Protein AF-A0AAE1T6E6-F1 (afdb_monomer)

Solvent-accessible surface area (backbone atoms only — not comparable to full-atom values): 12546 Å² total; per-residue (Å²): 132,87,84,81,77,88,88,79,87,82,87,80,87,74,58,80,72,54,66,73,45,53,74,68,53,46,51,50,49,49,51,53,53,43,48,66,74,40,35,94,75,42,80,88,42,78,39,77,47,71,40,86,65,68,57,74,61,54,45,66,52,61,86,80,42,77,64,49,39,54,49,38,58,62,54,63,79,47,60,69,44,83,37,71,61,70,77,68,54,64,64,63,56,45,48,52,45,50,75,68,44,88,65,88,82,80,89,61,51,86,84,43,56,26,37,36,41,45,46,76,41,77,56,99,88,46,33,28,21,40,31,36,44,27,42,29,82,69,56,70,48,80,46,81,47,77,45,98,52,96,64,54,80,63,55,43,46,52,52,36,45,54,50,47,52,50,54,39,50,76,72,67,58,88,48,78,45,78,46,64,90,45,66,68,58,56,33,35,78,68,70,75,41,84,64,90,45,80,80,54,46,76,80,112

Structure (mmCIF, N/CA/C/O backbone):
data_AF-A0AAE1T6E6-F1
#
_entry.id   AF-A0AAE1T6E6-F1
#
loop_
_atom_site.group_PDB
_atom_site.id
_atom_site.type_symbol
_atom_site.label_atom_id
_atom_site.label_alt_id
_atom_site.label_comp_id
_atom_site.label_asym_id
_atom_site.label_entity_id
_atom_site.label_seq_id
_atom_site.pdbx_PDB_ins_code
_atom_site.Cartn_x
_atom_site.Cartn_y
_atom_site.Cartn_z
_atom_site.occupancy
_atom_site.B_iso_or_equiv
_atom_site.auth_seq_id
_atom_site.auth_comp_id
_atom_site.auth_asym_id
_atom_site.auth_atom_id
_atom_site.pdbx_PDB_model_num
ATOM 1 N N . MET A 1 1 ? 33.124 10.431 0.016 1.00 43.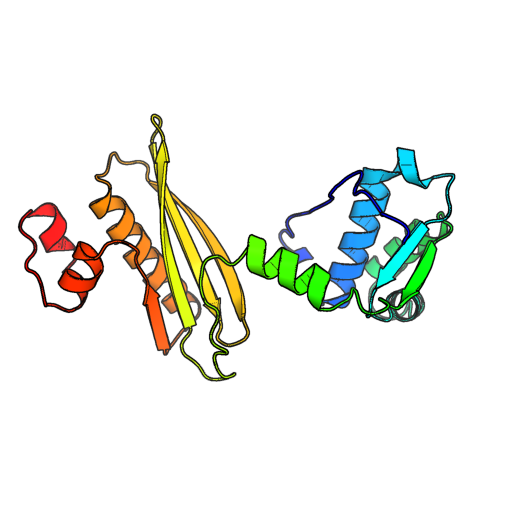09 1 MET A N 1
ATOM 2 C CA . MET A 1 1 ? 31.734 9.921 0.064 1.00 43.09 1 MET A CA 1
ATOM 3 C C . MET A 1 1 ? 30.866 10.933 -0.667 1.00 43.09 1 MET A C 1
ATOM 5 O O . MET A 1 1 ? 30.805 12.065 -0.217 1.00 43.09 1 MET A O 1
ATOM 9 N N . VAL A 1 2 ? 30.306 10.597 -1.833 1.00 47.88 2 VAL A N 1
ATOM 10 C CA . VAL A 1 2 ? 29.467 11.548 -2.584 1.00 47.88 2 VAL A CA 1
ATOM 11 C C . VAL A 1 2 ? 28.088 11.562 -1.932 1.00 47.88 2 VAL A C 1
ATOM 13 O O . VAL A 1 2 ? 27.328 10.605 -2.080 1.00 47.88 2 VAL A O 1
ATOM 16 N N . LEU A 1 3 ? 27.792 12.612 -1.168 1.00 51.16 3 LEU A N 1
ATOM 17 C CA . LEU A 1 3 ? 26.454 12.862 -0.640 1.00 51.16 3 LEU A CA 1
ATOM 18 C C . LEU A 1 3 ? 25.535 13.163 -1.828 1.00 51.16 3 LEU A C 1
ATOM 20 O O . LEU A 1 3 ? 25.712 14.157 -2.524 1.00 51.16 3 LEU A O 1
ATOM 24 N N . ARG A 1 4 ? 24.585 12.266 -2.099 1.00 62.38 4 ARG A N 1
ATOM 25 C CA . ARG A 1 4 ? 23.518 12.505 -3.074 1.00 62.38 4 ARG A CA 1
ATOM 26 C C . ARG A 1 4 ? 22.323 13.053 -2.310 1.00 62.38 4 ARG A C 1
ATOM 28 O O . ARG A 1 4 ? 21.741 12.324 -1.513 1.00 62.38 4 ARG A O 1
ATOM 35 N N . GLN A 1 5 ? 21.990 14.317 -2.536 1.00 72.69 5 GLN A N 1
ATOM 36 C CA . GLN A 1 5 ? 20.809 14.935 -1.945 1.00 72.69 5 GLN A CA 1
ATOM 37 C C . GLN A 1 5 ? 19.604 14.741 -2.876 1.00 72.69 5 GLN A C 1
ATOM 39 O O . GLN A 1 5 ? 19.735 14.950 -4.086 1.00 72.69 5 GLN A O 1
ATOM 44 N N . PRO A 1 6 ? 18.452 14.295 -2.354 1.00 76.38 6 PRO A N 1
ATOM 45 C CA . PRO A 1 6 ? 17.239 14.169 -3.146 1.00 76.38 6 PRO A CA 1
ATOM 46 C C . PRO A 1 6 ? 16.716 15.559 -3.518 1.00 76.38 6 PRO A C 1
ATOM 48 O O . PRO A 1 6 ? 16.599 16.430 -2.663 1.00 76.38 6 PRO A O 1
ATOM 51 N N . ILE A 1 7 ? 16.403 15.754 -4.800 1.00 79.06 7 ILE A N 1
ATOM 52 C CA . ILE A 1 7 ? 15.869 17.023 -5.321 1.00 79.06 7 ILE A CA 1
ATOM 53 C C . ILE A 1 7 ? 14.340 16.962 -5.426 1.00 79.06 7 ILE A C 1
ATOM 55 O O . ILE A 1 7 ? 13.661 17.952 -5.175 1.00 79.06 7 ILE A O 1
ATOM 59 N N . TYR A 1 8 ? 13.784 15.801 -5.788 1.00 81.31 8 TYR A N 1
ATOM 60 C CA . TYR A 1 8 ? 12.348 15.637 -5.995 1.00 81.31 8 TYR A CA 1
ATOM 61 C C . TYR A 1 8 ? 11.906 14.188 -5.769 1.00 81.31 8 TYR A C 1
ATOM 63 O O . TYR A 1 8 ? 12.655 13.255 -6.066 1.00 81.31 8 TYR A O 1
ATOM 71 N N . TYR A 1 9 ? 10.670 14.006 -5.298 1.00 82.50 9 TYR A N 1
ATOM 72 C CA . TYR A 1 9 ? 10.027 12.701 -5.142 1.00 82.50 9 TYR A CA 1
ATOM 73 C C . TYR A 1 9 ? 8.805 12.606 -6.053 1.00 82.50 9 TYR A C 1
ATOM 75 O O . TYR A 1 9 ? 7.921 13.459 -6.013 1.00 82.50 9 TYR A O 1
ATOM 83 N N . VAL A 1 10 ? 8.744 11.555 -6.872 1.00 80.25 10 VAL A N 1
ATOM 84 C CA . VAL A 1 10 ? 7.605 11.291 -7.756 1.00 80.25 10 VAL A CA 1
ATOM 85 C C . VAL A 1 10 ? 6.898 10.017 -7.317 1.00 80.25 10 VAL A C 1
ATOM 87 O O . VAL A 1 10 ? 7.492 8.944 -7.309 1.00 80.25 10 VAL A O 1
ATOM 90 N N . SER A 1 11 ? 5.605 10.133 -7.027 1.00 83.69 11 SER A N 1
ATOM 91 C CA . SER A 1 11 ? 4.694 9.004 -6.848 1.00 83.69 11 SER A CA 1
ATOM 92 C C . SER A 1 11 ? 3.471 9.143 -7.764 1.00 83.69 11 SER A C 1
ATOM 94 O O . SER A 1 11 ? 3.164 10.225 -8.295 1.00 83.69 11 SER A O 1
ATOM 96 N N . LYS A 1 12 ? 2.799 8.014 -8.002 1.00 83.75 12 LYS A N 1
ATOM 97 C CA . LYS A 1 12 ? 1.543 7.922 -8.748 1.00 83.75 12 LYS A CA 1
ATOM 98 C C . LYS A 1 12 ? 0.699 6.790 -8.167 1.00 83.75 12 LYS A C 1
ATOM 100 O O . LYS A 1 12 ? 1.204 5.684 -8.003 1.00 83.75 12 LYS A O 1
ATOM 105 N N . VAL A 1 13 ? -0.574 7.078 -7.909 1.00 87.56 13 VAL A N 1
ATOM 106 C CA . VAL A 1 13 ? -1.582 6.073 -7.550 1.00 87.56 13 VAL A CA 1
ATOM 107 C C . VAL A 1 13 ? -2.014 5.339 -8.822 1.00 87.56 13 VAL A C 1
ATOM 109 O O . VAL A 1 13 ? -2.277 5.981 -9.843 1.00 87.56 13 VAL A O 1
ATOM 112 N N . LEU A 1 14 ? -2.024 4.006 -8.780 1.00 85.69 14 LEU A N 1
ATOM 113 C CA . LEU A 1 14 ? -2.468 3.166 -9.895 1.00 85.69 14 LEU A CA 1
ATOM 114 C C . LEU A 1 14 ? -3.993 3.072 -9.879 1.00 85.69 14 LEU A C 1
ATOM 116 O O . LEU A 1 14 ? -4.563 2.724 -8.850 1.00 85.69 14 LEU A O 1
ATOM 120 N N . ASN A 1 15 ? -4.638 3.334 -11.019 1.00 88.06 15 ASN A N 1
ATOM 121 C CA . ASN A 1 15 ? -6.099 3.342 -11.113 1.00 88.06 15 ASN A CA 1
ATOM 122 C C . ASN A 1 15 ? -6.622 2.406 -12.217 1.00 88.06 15 ASN A C 1
ATOM 124 O O . ASN A 1 15 ? -6.048 2.300 -13.305 1.00 88.06 15 ASN A O 1
ATOM 128 N N . GLY A 1 16 ? -7.768 1.765 -11.961 1.00 89.44 16 GLY A N 1
ATOM 129 C CA . GLY A 1 16 ? -8.527 0.999 -12.954 1.00 89.44 16 GLY A CA 1
ATOM 130 C C . GLY A 1 16 ? -7.728 -0.143 -13.588 1.00 89.44 16 GLY A C 1
ATOM 131 O O . GLY A 1 16 ? -7.414 -1.139 -12.936 1.00 89.44 16 GLY A O 1
ATOM 132 N N . ALA A 1 17 ? -7.411 -0.014 -14.879 1.00 82.69 17 ALA A N 1
ATOM 133 C CA . ALA A 1 17 ? -6.633 -1.016 -15.606 1.00 82.69 17 ALA A CA 1
ATOM 134 C C . ALA A 1 17 ? -5.179 -1.118 -15.109 1.00 82.69 17 ALA A C 1
ATOM 136 O O . ALA A 1 17 ? -4.602 -2.201 -15.177 1.00 82.69 17 ALA A O 1
ATOM 137 N N . GLU A 1 18 ? -4.603 -0.032 -14.574 1.00 83.44 18 GLU A N 1
ATOM 138 C CA . GLU A 1 18 ? -3.212 0.012 -14.097 1.00 83.44 18 GLU A CA 1
ATOM 139 C C . GLU A 1 18 ? -2.982 -0.895 -12.879 1.00 83.44 18 GLU A C 1
ATOM 141 O O . GLU A 1 18 ? -1.894 -1.443 -12.708 1.00 83.44 18 GLU A O 1
ATOM 146 N N . CYS A 1 19 ? -4.023 -1.142 -12.077 1.00 80.75 19 CYS A N 1
ATOM 147 C CA . CYS A 1 19 ? -3.964 -2.087 -10.961 1.00 80.75 19 CYS A CA 1
ATOM 148 C C . CYS A 1 19 ? -3.758 -3.532 -11.433 1.00 80.75 19 CYS A C 1
ATOM 150 O O . CYS A 1 19 ? -3.233 -4.352 -10.690 1.00 80.75 19 CYS A O 1
ATOM 152 N N . ARG A 1 20 ? -4.122 -3.858 -12.677 1.00 81.19 20 ARG A N 1
ATOM 153 C CA . ARG A 1 20 ? -3.975 -5.211 -13.241 1.00 81.19 20 ARG A CA 1
ATOM 154 C C . ARG A 1 20 ? -2.640 -5.410 -13.957 1.00 81.19 20 ARG A C 1
ATOM 156 O O . ARG A 1 20 ? -2.413 -6.466 -14.536 1.00 81.19 20 ARG A O 1
ATOM 163 N N . TYR A 1 21 ? -1.783 -4.390 -13.970 1.00 79.06 21 TYR A N 1
ATOM 164 C CA . TYR A 1 21 ? -0.499 -4.455 -14.658 1.00 79.06 21 TYR A CA 1
ATOM 165 C C . TYR A 1 21 ? 0.445 -5.384 -13.916 1.00 79.06 21 TYR A C 1
ATOM 167 O O . TYR A 1 21 ? 0.510 -5.356 -12.683 1.00 79.06 21 TYR A O 1
ATOM 175 N N . LEU A 1 22 ? 1.215 -6.154 -14.681 1.00 78.50 22 LEU A N 1
ATOM 176 C CA . LEU A 1 22 ? 2.275 -6.985 -14.125 1.00 78.50 22 LEU A CA 1
ATOM 177 C C . LEU A 1 22 ? 3.321 -6.100 -13.421 1.00 78.50 22 LEU A C 1
ATOM 179 O O . LEU A 1 22 ? 3.500 -4.939 -13.806 1.00 78.50 22 LEU A O 1
ATOM 183 N N . PRO A 1 23 ? 4.074 -6.619 -12.435 1.00 75.94 23 PRO A N 1
ATOM 184 C CA . PRO A 1 23 ? 5.072 -5.835 -11.702 1.00 75.94 23 PRO A CA 1
ATOM 185 C C . PRO A 1 23 ? 6.051 -5.072 -12.609 1.00 75.94 23 PRO A C 1
ATOM 187 O O . PRO A 1 23 ? 6.389 -3.918 -12.346 1.00 75.94 23 PRO A O 1
ATOM 190 N N . ILE A 1 24 ? 6.443 -5.676 -13.733 1.00 75.19 24 ILE A N 1
ATOM 191 C CA . ILE A 1 24 ? 7.335 -5.052 -14.714 1.00 75.19 24 ILE A CA 1
ATOM 192 C C . ILE A 1 24 ? 6.667 -3.922 -15.513 1.00 75.19 24 ILE A C 1
ATOM 194 O O . ILE A 1 24 ? 7.300 -2.904 -15.786 1.00 75.19 24 ILE A O 1
ATOM 198 N N . GLU A 1 25 ? 5.376 -4.054 -15.831 1.00 78.62 25 GLU A N 1
ATOM 199 C CA . GLU A 1 25 ? 4.586 -2.996 -16.470 1.00 78.62 25 GLU A CA 1
ATOM 200 C C . GLU A 1 25 ? 4.377 -1.821 -15.506 1.00 78.62 25 GLU A C 1
ATOM 202 O O . GLU A 1 25 ? 4.471 -0.667 -15.920 1.00 78.62 25 GLU A O 1
ATOM 207 N N . ARG A 1 26 ? 4.164 -2.090 -14.209 1.00 85.00 26 ARG A N 1
ATOM 208 C CA . ARG A 1 26 ? 4.075 -1.046 -13.173 1.00 85.00 26 ARG A CA 1
ATOM 209 C C . ARG A 1 26 ? 5.394 -0.285 -13.025 1.00 85.00 26 ARG A C 1
ATOM 211 O O . ARG A 1 26 ? 5.378 0.939 -12.928 1.00 85.00 26 ARG A O 1
ATOM 218 N N . MET A 1 27 ? 6.535 -0.978 -13.067 1.00 80.69 27 MET A N 1
ATOM 219 C CA . MET A 1 27 ? 7.855 -0.332 -13.049 1.00 80.69 27 MET A CA 1
ATOM 220 C C . MET A 1 27 ? 8.102 0.527 -14.293 1.00 80.69 27 MET A C 1
ATOM 222 O O . MET A 1 27 ? 8.580 1.655 -14.171 1.00 80.69 27 MET A O 1
ATOM 226 N N . ALA A 1 28 ? 7.747 0.027 -15.480 1.00 83.12 28 ALA A N 1
ATOM 227 C CA . ALA A 1 28 ? 7.839 0.803 -16.715 1.00 83.12 28 ALA A CA 1
ATOM 228 C C . ALA A 1 28 ? 6.936 2.047 -16.656 1.00 83.12 28 ALA A C 1
ATOM 230 O O . ALA A 1 28 ? 7.380 3.151 -16.968 1.00 83.12 28 ALA A O 1
ATOM 231 N N . LEU A 1 29 ? 5.702 1.898 -16.165 1.00 87.44 29 LEU A N 1
ATOM 232 C CA . LEU A 1 29 ? 4.771 3.006 -15.965 1.00 87.44 29 LEU A CA 1
ATOM 233 C C . LEU A 1 29 ? 5.305 4.038 -14.964 1.00 87.44 29 LEU A C 1
ATOM 235 O O . LEU A 1 29 ? 5.152 5.240 -15.190 1.00 87.44 29 LEU A O 1
ATOM 239 N N . ALA A 1 30 ? 5.932 3.595 -13.872 1.00 88.44 30 ALA A N 1
ATOM 240 C CA . ALA A 1 30 ? 6.557 4.482 -12.897 1.00 88.44 30 ALA A CA 1
ATOM 241 C C . ALA A 1 30 ? 7.689 5.297 -13.534 1.00 88.44 30 ALA A C 1
ATOM 243 O O . ALA A 1 30 ? 7.735 6.515 -13.357 1.00 88.44 30 ALA A O 1
ATOM 244 N N . LEU A 1 31 ? 8.550 4.659 -14.333 1.00 88.12 31 LEU A N 1
ATOM 245 C CA . LEU A 1 31 ? 9.624 5.340 -15.057 1.00 88.12 31 LEU A CA 1
ATOM 246 C C . LEU A 1 31 ? 9.073 6.379 -16.045 1.00 88.12 31 LEU A C 1
ATOM 248 O O . LEU A 1 31 ? 9.467 7.541 -15.985 1.00 88.12 31 LEU A O 1
ATOM 252 N N . VAL A 1 32 ? 8.105 5.992 -16.880 1.00 90.19 32 VAL A N 1
ATOM 253 C CA . VAL A 1 32 ? 7.445 6.896 -17.840 1.00 90.19 32 VAL A CA 1
ATOM 254 C C . VAL A 1 32 ? 6.790 8.074 -17.123 1.00 90.19 32 VAL A C 1
ATOM 256 O O . VAL A 1 32 ? 6.974 9.225 -17.502 1.00 90.19 32 VAL A O 1
ATOM 259 N N . THR A 1 33 ? 6.057 7.811 -16.041 1.00 91.31 33 THR A N 1
ATOM 260 C CA . THR A 1 33 ? 5.408 8.868 -15.252 1.00 91.31 33 THR A CA 1
ATOM 261 C C . THR A 1 33 ? 6.432 9.832 -14.658 1.00 91.31 33 THR A C 1
ATOM 263 O O . THR A 1 33 ? 6.201 11.041 -14.631 1.00 91.31 33 THR A O 1
ATOM 266 N N . THR A 1 34 ? 7.563 9.305 -14.189 1.00 90.25 34 THR A N 1
ATOM 267 C CA . THR A 1 34 ? 8.649 10.101 -13.609 1.00 90.25 34 THR A CA 1
ATOM 268 C C . THR A 1 34 ? 9.276 11.002 -14.660 1.00 90.25 34 THR A C 1
ATOM 270 O O . THR A 1 34 ? 9.425 12.195 -14.419 1.00 90.25 34 THR A O 1
ATOM 273 N N . ILE A 1 35 ? 9.567 10.459 -15.840 1.00 89.50 35 ILE A N 1
ATOM 274 C CA . ILE A 1 35 ? 10.140 11.212 -16.955 1.00 89.50 35 ILE A CA 1
ATOM 275 C C . ILE A 1 35 ? 9.179 12.285 -17.461 1.00 89.50 35 ILE A C 1
ATOM 277 O O . ILE A 1 35 ? 9.598 13.422 -17.630 1.00 89.50 35 ILE A O 1
ATOM 281 N N . ARG A 1 36 ? 7.881 11.990 -17.588 1.00 91.06 36 ARG A N 1
ATOM 282 C CA . ARG A 1 36 ? 6.876 13.003 -17.953 1.00 91.06 36 ARG A CA 1
ATOM 283 C C . ARG A 1 36 ? 6.808 14.147 -16.946 1.00 91.06 36 ARG A C 1
ATOM 285 O O . ARG A 1 36 ? 6.787 15.309 -17.336 1.00 91.06 36 ARG A O 1
ATOM 292 N N . LYS A 1 37 ? 6.773 13.833 -15.646 1.00 90.06 37 LYS A N 1
ATOM 293 C CA . LYS A 1 37 ? 6.697 14.850 -14.582 1.00 90.06 37 LYS A CA 1
ATOM 294 C C . LYS A 1 37 ? 7.977 15.675 -14.472 1.00 90.06 37 LYS A C 1
ATOM 296 O O . LYS A 1 37 ? 7.911 16.867 -14.200 1.00 90.06 37 LYS A O 1
ATOM 301 N N . LEU A 1 38 ? 9.129 15.042 -14.673 1.00 88.88 38 LEU A N 1
ATOM 302 C CA . LEU A 1 38 ? 10.443 15.669 -14.552 1.00 88.88 38 LEU A CA 1
ATOM 303 C C . LEU A 1 38 ? 11.053 16.025 -15.907 1.00 88.88 38 LEU A C 1
ATOM 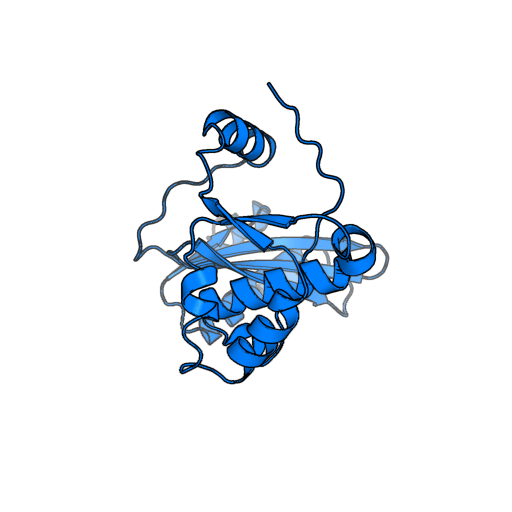305 O O . LEU A 1 38 ? 12.244 16.319 -15.977 1.00 88.88 38 LEU A O 1
ATOM 309 N N . HIS A 1 39 ? 10.242 16.069 -16.964 1.00 87.69 39 HIS A N 1
ATOM 310 C CA . HIS A 1 39 ? 10.678 16.420 -18.311 1.00 87.69 39 HIS A CA 1
ATOM 311 C C . HIS A 1 39 ? 11.532 17.699 -18.333 1.00 87.69 39 HIS A C 1
ATOM 313 O O . HIS A 1 39 ? 12.612 17.658 -18.926 1.00 87.69 39 HIS A O 1
ATOM 319 N N . PRO A 1 40 ? 11.154 18.808 -17.653 1.00 86.00 40 PRO A N 1
ATOM 320 C CA . PRO A 1 40 ? 11.965 20.030 -17.648 1.00 86.00 40 PRO A CA 1
ATOM 321 C C . PRO A 1 40 ? 13.385 19.836 -17.099 1.00 86.00 40 PRO A C 1
ATOM 323 O O . PRO A 1 40 ? 14.290 20.575 -17.469 1.00 86.00 40 PRO A O 1
ATOM 326 N N . TYR A 1 41 ? 13.585 18.842 -16.231 1.00 83.25 41 TYR A N 1
ATOM 327 C CA . TYR A 1 41 ? 14.875 18.534 -15.615 1.00 83.25 41 TYR A CA 1
ATOM 328 C C . TYR A 1 41 ? 15.689 17.501 -16.398 1.00 83.25 41 TYR A C 1
ATOM 330 O O . TYR A 1 41 ? 16.899 17.426 -16.217 1.00 83.25 41 TYR A O 1
ATOM 338 N N . PHE A 1 42 ? 15.045 16.679 -17.227 1.00 83.69 42 PHE A N 1
ATOM 339 C CA . PHE A 1 42 ? 15.656 15.489 -17.827 1.00 83.69 42 PHE A CA 1
ATOM 340 C C . PHE A 1 42 ? 15.916 15.597 -19.331 1.00 83.69 42 PHE A C 1
ATOM 342 O O . PHE A 1 42 ? 16.769 14.879 -19.838 1.00 83.69 42 PHE A O 1
ATOM 349 N N . PHE A 1 43 ? 15.238 16.501 -20.040 1.00 77.75 43 PHE A N 1
ATOM 350 C CA . PHE A 1 43 ? 15.270 16.568 -21.508 1.00 77.75 43 PHE A CA 1
ATOM 351 C C . PHE A 1 43 ? 16.663 16.830 -22.124 1.00 77.75 43 PHE A C 1
ATOM 353 O O . PHE A 1 43 ? 16.886 16.512 -23.284 1.00 77.75 43 PHE A O 1
ATOM 360 N N . PHE A 1 44 ? 17.625 17.353 -21.352 1.00 80.50 44 PHE A N 1
ATOM 361 C CA . PHE A 1 44 ? 18.995 17.630 -21.819 1.00 80.50 44 PHE A CA 1
ATOM 362 C C . PHE A 1 44 ? 20.098 16.959 -20.989 1.00 80.50 44 PHE A C 1
ATOM 364 O O . PHE A 1 44 ? 21.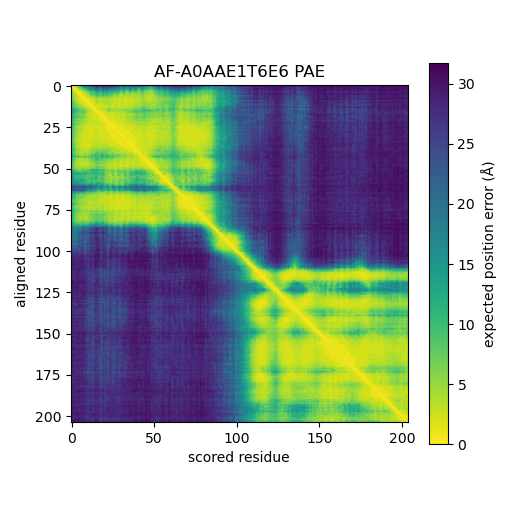274 17.285 -21.156 1.00 80.50 44 PHE A O 1
ATOM 371 N N . TYR A 1 45 ? 19.750 16.042 -20.083 1.00 84.12 45 TYR A N 1
ATOM 372 C CA . TYR A 1 45 ? 20.719 15.438 -19.169 1.00 84.12 45 TYR A CA 1
ATOM 373 C C . TYR A 1 45 ? 20.649 13.911 -19.197 1.00 84.12 45 TYR A C 1
ATOM 375 O O . TYR A 1 45 ? 19.551 13.354 -19.217 1.00 84.12 45 TYR A O 1
ATOM 383 N N . PRO A 1 46 ? 21.800 13.216 -19.130 1.00 84.19 46 PRO A N 1
ATOM 384 C CA . PRO A 1 46 ? 21.817 11.764 -19.057 1.00 84.19 46 PRO A CA 1
ATOM 385 C C . PRO A 1 46 ? 21.165 11.293 -17.753 1.00 84.19 46 PRO A C 1
ATOM 387 O O . PRO A 1 46 ? 21.503 11.748 -16.654 1.00 84.19 46 PRO A O 1
ATOM 390 N N . ILE A 1 47 ? 20.237 10.347 -17.869 1.00 87.44 47 ILE A N 1
ATOM 391 C CA . ILE A 1 47 ? 19.450 9.837 -16.748 1.00 87.44 47 ILE A CA 1
ATOM 392 C C . ILE A 1 47 ? 20.033 8.497 -16.307 1.00 87.44 47 ILE A C 1
ATOM 394 O O . ILE A 1 47 ? 20.072 7.530 -17.063 1.00 87.44 47 ILE A O 1
ATOM 398 N N . GLY A 1 48 ? 20.469 8.415 -15.051 1.00 85.81 48 GLY A N 1
ATOM 399 C CA . GLY A 1 48 ? 20.923 7.165 -14.437 1.00 85.81 48 GLY A CA 1
ATOM 400 C C . GLY A 1 48 ? 19.819 6.500 -13.623 1.00 85.81 48 GLY A C 1
ATOM 401 O O . GLY A 1 48 ? 19.645 6.826 -12.445 1.00 85.81 48 GLY A O 1
ATOM 402 N N . VAL A 1 49 ? 19.104 5.539 -14.209 1.00 83.81 49 VAL A N 1
ATOM 403 C CA . VAL A 1 49 ? 18.065 4.767 -13.514 1.00 83.81 49 VAL A CA 1
ATOM 404 C C . VAL A 1 49 ? 18.715 3.614 -12.761 1.00 83.81 49 VAL A C 1
ATOM 406 O O . VAL A 1 49 ? 19.271 2.694 -13.358 1.00 83.81 49 VAL A O 1
ATOM 409 N N . ARG A 1 50 ? 18.631 3.643 -11.428 1.00 81.25 50 ARG A N 1
ATOM 410 C CA . ARG A 1 50 ? 19.077 2.528 -10.586 1.00 81.25 50 ARG A CA 1
ATOM 411 C C . ARG A 1 50 ? 17.949 1.541 -10.372 1.00 81.25 50 ARG A C 1
ATOM 413 O O . ARG A 1 50 ? 16.993 1.845 -9.666 1.00 81.25 50 ARG A O 1
ATOM 420 N N . THR A 1 51 ? 18.096 0.351 -10.932 1.00 74.62 51 THR A N 1
ATOM 421 C CA . THR A 1 51 ? 17.119 -0.726 -10.790 1.00 74.62 51 THR A CA 1
ATOM 422 C C . THR A 1 51 ? 17.821 -2.077 -10.678 1.00 74.62 51 THR A C 1
ATOM 424 O O . THR A 1 51 ? 18.928 -2.264 -11.179 1.00 74.62 51 THR A O 1
ATOM 427 N N . ASN A 1 52 ? 17.200 -3.011 -9.965 1.00 68.44 52 ASN A N 1
ATOM 428 C CA . ASN A 1 52 ? 17.579 -4.423 -9.922 1.00 68.44 52 ASN A CA 1
ATOM 429 C C . ASN A 1 52 ? 16.779 -5.270 -10.927 1.00 68.44 52 ASN A C 1
ATOM 431 O O . ASN A 1 52 ? 17.075 -6.450 -11.090 1.00 68.44 52 ASN A O 1
ATOM 435 N N . THR A 1 53 ? 15.782 -4.691 -11.601 1.00 65.06 53 THR A N 1
ATOM 436 C CA . THR A 1 53 ? 14.978 -5.384 -12.610 1.00 65.06 53 THR A CA 1
ATOM 437 C C . THR A 1 53 ? 15.493 -5.120 -14.024 1.00 65.06 53 THR A C 1
ATOM 439 O O . THR A 1 53 ? 15.943 -4.009 -14.326 1.00 65.06 53 THR A O 1
ATOM 442 N N . PRO A 1 54 ? 15.412 -6.108 -14.935 1.00 65.62 54 PRO A N 1
ATOM 443 C CA . PRO A 1 54 ? 15.916 -5.988 -16.301 1.00 65.62 54 PRO A CA 1
ATOM 444 C C . PRO A 1 54 ? 14.961 -5.178 -17.203 1.00 65.62 54 PRO A C 1
ATOM 446 O O . PRO A 1 54 ? 14.560 -5.628 -18.275 1.00 65.62 54 PRO A O 1
ATOM 449 N N . LEU A 1 55 ? 14.607 -3.954 -16.790 1.00 68.94 55 LEU A N 1
ATOM 450 C CA . LEU A 1 55 ? 13.705 -3.034 -17.504 1.00 68.94 55 LEU A CA 1
ATOM 451 C C . LEU A 1 55 ? 14.124 -2.815 -18.963 1.00 68.94 55 LEU A C 1
ATOM 453 O O . LEU A 1 55 ? 13.283 -2.869 -19.856 1.00 68.94 55 LEU A O 1
ATOM 457 N N . LYS A 1 56 ? 15.430 -2.662 -19.217 1.00 68.94 56 LYS A N 1
ATOM 458 C CA . LYS A 1 56 ? 15.985 -2.518 -20.572 1.00 68.94 56 LYS A CA 1
ATOM 459 C C . LYS A 1 56 ? 15.673 -3.722 -21.469 1.00 68.94 56 LYS A C 1
ATOM 461 O O . LYS A 1 56 ? 15.374 -3.549 -22.644 1.00 68.94 56 LYS A O 1
ATOM 466 N N . GLN A 1 57 ? 15.733 -4.938 -20.925 1.00 64.62 57 GLN A N 1
ATOM 467 C CA . GLN A 1 57 ? 15.464 -6.158 -21.691 1.00 64.62 57 GLN A CA 1
ATOM 468 C C . GLN A 1 57 ? 13.967 -6.340 -21.953 1.00 64.62 57 GLN A C 1
ATOM 470 O O . GLN A 1 57 ? 13.594 -6.837 -23.010 1.00 64.62 57 GLN A O 1
ATOM 475 N N . VAL A 1 58 ? 13.108 -5.920 -21.019 1.00 63.12 58 VAL A N 1
ATOM 476 C CA . VAL A 1 58 ? 11.650 -6.049 -21.169 1.00 63.12 58 VAL A CA 1
ATOM 477 C C . VAL A 1 58 ? 11.095 -5.016 -22.146 1.00 63.12 58 VAL A C 1
ATOM 479 O O . VAL A 1 58 ? 10.293 -5.374 -22.999 1.00 63.12 58 VAL A O 1
ATOM 482 N N . LEU A 1 59 ? 11.564 -3.766 -22.088 1.00 64.69 59 LEU A N 1
ATOM 483 C CA . LEU A 1 59 ? 11.193 -2.736 -23.067 1.00 64.69 59 LEU A CA 1
ATOM 484 C C . LEU A 1 59 ? 11.690 -3.074 -24.485 1.00 64.69 59 LEU A C 1
ATOM 486 O O . LEU A 1 59 ? 11.073 -2.656 -25.459 1.00 64.69 59 LEU A O 1
ATOM 490 N N . GLY A 1 60 ? 12.771 -3.855 -24.602 1.00 60.56 60 GLY A N 1
ATOM 491 C CA . GLY A 1 60 ? 13.286 -4.351 -25.883 1.00 60.56 60 GLY A CA 1
ATOM 492 C C . GLY A 1 60 ? 12.560 -5.584 -26.436 1.00 60.56 60 GLY A C 1
ATOM 493 O O . GLY A 1 60 ? 12.601 -5.821 -27.640 1.00 60.56 60 GLY A O 1
ATOM 494 N N . LYS A 1 61 ? 11.867 -6.366 -25.596 1.00 60.16 61 LYS A N 1
ATOM 495 C CA . LYS A 1 61 ? 11.015 -7.484 -26.035 1.00 60.16 61 LYS A CA 1
ATOM 496 C C . LYS A 1 61 ? 9.629 -6.946 -26.396 1.00 60.16 61 LYS A C 1
ATOM 498 O O . LYS A 1 61 ? 8.672 -7.064 -25.635 1.00 60.16 61 LYS A O 1
ATOM 503 N N . LEU A 1 62 ? 9.551 -6.338 -27.577 1.00 53.88 62 LEU A N 1
ATOM 504 C CA . LEU A 1 62 ? 8.391 -5.621 -28.127 1.00 53.88 62 LEU A CA 1
ATOM 505 C C . LEU A 1 62 ? 7.140 -6.498 -28.384 1.00 53.88 62 LEU A C 1
ATOM 507 O O . LEU A 1 62 ? 6.129 -5.986 -28.852 1.00 53.88 62 LEU A O 1
ATOM 511 N N . GLU A 1 63 ? 7.169 -7.795 -28.067 1.00 50.91 63 GLU A N 1
ATOM 512 C CA . GLU A 1 63 ? 6.128 -8.759 -28.462 1.00 50.91 63 GLU A CA 1
ATOM 513 C C . GLU A 1 63 ? 5.013 -8.978 -27.421 1.00 50.91 63 GLU A C 1
ATOM 515 O O . GLU A 1 63 ? 4.043 -9.673 -27.706 1.00 50.91 63 GLU A O 1
ATOM 520 N N . VAL A 1 64 ? 5.109 -8.395 -26.217 1.00 55.56 64 VAL A N 1
ATOM 521 C CA . VAL A 1 64 ? 4.247 -8.800 -25.081 1.00 55.56 64 VAL A CA 1
ATOM 522 C C . VAL A 1 64 ? 3.067 -7.848 -24.814 1.00 55.56 64 VAL A C 1
ATOM 524 O O . VAL A 1 64 ? 2.046 -8.268 -24.278 1.00 55.56 64 VAL A O 1
ATOM 527 N N . SER A 1 65 ? 3.162 -6.557 -25.163 1.00 66.69 65 SER A N 1
ATOM 528 C CA . SER A 1 65 ? 2.098 -5.572 -24.884 1.00 66.69 65 SER A CA 1
ATOM 529 C C . SER A 1 65 ? 2.297 -4.293 -25.697 1.00 66.69 65 SER A C 1
ATOM 531 O O . SER A 1 65 ? 3.326 -3.629 -25.571 1.00 66.69 65 SER A O 1
ATOM 533 N N . GLY A 1 66 ? 1.293 -3.878 -26.479 1.00 73.75 66 GLY A N 1
ATOM 534 C CA . GLY A 1 66 ? 1.365 -2.645 -27.282 1.00 73.75 66 GLY A CA 1
ATOM 535 C C . GLY A 1 66 ? 1.615 -1.373 -26.454 1.00 73.75 66 GLY A C 1
ATOM 536 O O . GLY A 1 66 ? 2.162 -0.390 -26.954 1.00 73.75 66 GLY A O 1
ATOM 537 N N . ARG A 1 67 ? 1.290 -1.393 -25.154 1.00 81.25 67 ARG A N 1
ATOM 538 C CA . ARG A 1 67 ? 1.597 -0.290 -24.226 1.00 81.25 67 ARG A CA 1
ATOM 539 C C . ARG A 1 67 ? 3.086 -0.202 -23.907 1.00 81.25 67 ARG A C 1
ATOM 541 O O . ARG A 1 67 ? 3.617 0.902 -23.876 1.00 81.25 67 ARG A O 1
ATOM 548 N N . LEU A 1 68 ? 3.753 -1.341 -23.706 1.00 77.50 68 LEU A N 1
ATOM 549 C CA . LEU A 1 68 ? 5.197 -1.382 -23.454 1.00 77.50 68 LEU A CA 1
ATOM 550 C C . LEU A 1 68 ? 5.975 -0.886 -24.669 1.00 77.50 68 LEU A C 1
ATOM 552 O O . LEU A 1 68 ? 6.926 -0.136 -24.497 1.00 77.50 68 LEU A O 1
ATOM 556 N N . VAL A 1 69 ? 5.517 -1.219 -25.878 1.00 79.31 69 VAL A N 1
ATOM 557 C CA . VAL A 1 69 ? 6.068 -0.677 -27.130 1.00 79.31 69 VAL A CA 1
ATOM 558 C C . VAL A 1 69 ? 5.954 0.847 -27.154 1.00 79.31 69 VAL A C 1
ATOM 560 O O . VAL A 1 69 ? 6.946 1.541 -27.363 1.00 79.31 69 VAL A O 1
ATOM 563 N N . LYS A 1 70 ? 4.762 1.385 -26.869 1.00 84.12 70 LYS A N 1
ATOM 564 C CA . LYS A 1 70 ? 4.538 2.837 -26.824 1.00 84.12 70 LYS A CA 1
ATOM 565 C C . LYS A 1 70 ? 5.437 3.528 -25.794 1.00 84.12 70 LYS A C 1
ATOM 567 O O . LYS A 1 70 ? 6.011 4.572 -26.085 1.00 84.12 70 LYS A O 1
ATOM 572 N N . TRP A 1 71 ? 5.568 2.947 -24.605 1.00 87.75 71 TRP A N 1
ATOM 573 C CA . TRP A 1 71 ? 6.446 3.471 -23.561 1.00 87.75 71 TRP A CA 1
ATOM 574 C C . TRP A 1 71 ? 7.924 3.355 -23.927 1.00 87.75 71 TRP A C 1
ATOM 576 O O . TRP A 1 71 ? 8.675 4.275 -23.644 1.00 87.75 71 TRP A O 1
ATOM 586 N N . ALA A 1 72 ? 8.352 2.277 -24.584 1.00 81.19 72 ALA A N 1
ATOM 587 C CA . ALA A 1 72 ? 9.730 2.122 -25.041 1.00 81.19 72 ALA A CA 1
ATOM 588 C C . ALA A 1 72 ? 10.115 3.202 -26.062 1.00 81.19 72 ALA A C 1
ATOM 590 O O . ALA A 1 72 ? 11.206 3.758 -25.966 1.00 81.19 72 ALA A O 1
ATOM 591 N N . ILE A 1 73 ? 9.207 3.539 -26.986 1.00 82.56 73 ILE A N 1
ATOM 592 C CA . ILE A 1 73 ? 9.401 4.633 -27.949 1.00 82.56 73 ILE A CA 1
ATOM 593 C C . ILE A 1 73 ? 9.548 5.970 -27.217 1.00 82.56 73 ILE A C 1
ATOM 595 O O . ILE A 1 73 ? 10.495 6.703 -27.471 1.00 82.56 73 ILE A O 1
ATOM 599 N N . GLU A 1 74 ? 8.665 6.270 -26.267 1.00 87.81 74 GLU A N 1
ATOM 600 C CA . GLU A 1 74 ? 8.741 7.516 -25.493 1.00 87.81 74 GLU A CA 1
ATOM 601 C C . GLU A 1 74 ? 10.032 7.613 -24.666 1.00 87.81 74 GLU A C 1
ATOM 603 O O . GLU A 1 74 ? 10.680 8.651 -24.614 1.00 87.81 74 GLU A O 1
ATOM 608 N N . LEU A 1 75 ? 10.454 6.507 -24.054 1.00 85.06 75 LEU A N 1
ATOM 609 C CA . LEU A 1 75 ? 11.697 6.451 -23.287 1.00 85.06 75 LEU A CA 1
ATOM 610 C C . LEU A 1 75 ? 12.950 6.546 -24.169 1.00 85.06 75 LEU A C 1
ATOM 612 O O . LEU A 1 75 ? 14.005 6.904 -23.654 1.00 85.06 75 LEU A O 1
ATOM 616 N N . SER A 1 76 ? 12.849 6.236 -25.466 1.00 83.50 76 SER A N 1
ATOM 617 C CA . SER A 1 76 ? 13.977 6.307 -26.406 1.00 83.50 76 SER A CA 1
ATOM 618 C C . SER A 1 76 ? 14.417 7.735 -26.738 1.00 83.50 76 SER A C 1
ATOM 620 O O . SER A 1 76 ? 15.531 7.925 -27.215 1.00 83.50 76 SER A O 1
ATOM 622 N N . GLU A 1 77 ? 13.577 8.732 -26.445 1.00 85.94 77 GLU A N 1
ATOM 623 C CA . GLU A 1 77 ? 13.908 10.155 -26.588 1.00 85.94 77 GLU A CA 1
ATOM 624 C C . GLU A 1 77 ? 14.936 10.628 -25.543 1.00 85.94 77 GLU A C 1
ATOM 626 O O . GLU A 1 77 ? 15.603 11.643 -25.730 1.00 85.94 77 GLU A O 1
ATOM 631 N N . TYR A 1 78 ? 15.109 9.870 -24.457 1.00 85.38 78 TYR A N 1
ATOM 632 C CA . TYR A 1 78 ? 15.999 10.208 -23.353 1.00 85.38 78 TYR A CA 1
ATOM 633 C C . TYR A 1 78 ? 17.252 9.334 -23.352 1.00 85.38 78 TYR A C 1
ATOM 635 O O . TYR A 1 78 ? 17.196 8.124 -23.585 1.00 85.38 78 TYR A O 1
ATOM 643 N N . ASP A 1 79 ? 18.385 9.925 -22.972 1.00 84.94 79 ASP A N 1
ATOM 644 C CA . ASP A 1 79 ? 19.627 9.182 -22.747 1.00 84.94 79 ASP A CA 1
ATOM 645 C C . ASP A 1 79 ? 19.590 8.474 -21.379 1.00 84.94 79 ASP A C 1
ATOM 647 O O . ASP A 1 79 ? 20.074 8.980 -20.361 1.00 84.94 79 ASP A O 1
ATOM 651 N N . ILE A 1 80 ? 18.920 7.315 -21.335 1.00 86.38 80 ILE A N 1
ATOM 652 C CA . ILE A 1 80 ? 18.714 6.529 -20.113 1.00 86.38 80 ILE A CA 1
ATOM 653 C C . ILE A 1 80 ? 19.760 5.419 -19.990 1.00 86.38 80 ILE A C 1
ATOM 655 O O . ILE A 1 80 ? 19.765 4.428 -20.726 1.00 86.38 80 ILE A O 1
ATOM 659 N N . SER A 1 81 ? 20.568 5.511 -18.938 1.00 83.88 81 SER A N 1
ATOM 660 C CA . SER A 1 81 ? 21.471 4.455 -18.491 1.00 83.88 81 SER A CA 1
ATOM 661 C C . SER A 1 81 ? 20.857 3.671 -17.328 1.00 83.88 81 SER A C 1
ATOM 663 O O . SER A 1 81 ? 20.488 4.223 -16.291 1.00 83.88 81 SER A O 1
ATOM 665 N N . TYR A 1 82 ? 20.751 2.352 -17.493 1.00 78.56 82 TYR A N 1
ATOM 666 C CA . TYR A 1 82 ? 20.279 1.453 -16.441 1.00 78.56 82 TYR A CA 1
ATOM 667 C C . TYR A 1 82 ? 21.478 0.939 -15.654 1.00 7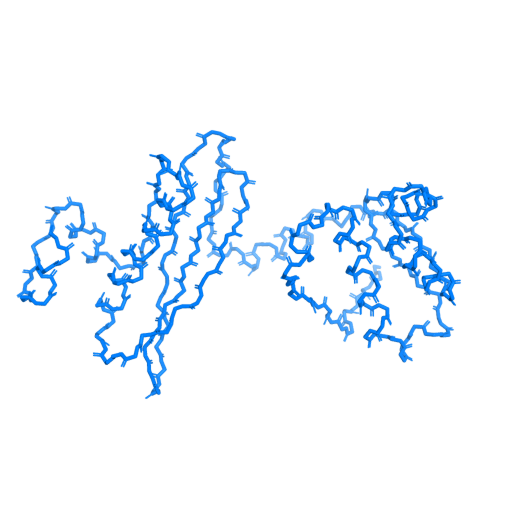8.56 82 TYR A C 1
ATOM 669 O O . TYR A 1 82 ? 22.313 0.207 -16.184 1.00 78.56 82 TYR A O 1
ATOM 677 N N . LEU A 1 83 ? 21.560 1.334 -14.389 1.00 74.50 83 LEU A N 1
ATOM 678 C CA . LEU A 1 83 ? 22.634 0.946 -13.487 1.00 74.50 83 LEU A CA 1
ATOM 679 C C . LEU A 1 83 ? 22.104 -0.077 -12.477 1.00 74.50 83 LEU A C 1
ATOM 681 O O . LEU A 1 83 ? 21.030 0.144 -11.902 1.00 74.50 83 LEU A O 1
ATOM 685 N N . PRO A 1 84 ? 22.846 -1.164 -12.199 1.00 67.88 84 PRO A N 1
ATOM 686 C CA . PRO A 1 84 ? 22.484 -2.063 -11.117 1.00 67.88 84 PRO A CA 1
ATOM 687 C C . PRO A 1 84 ? 22.485 -1.284 -9.802 1.00 67.88 84 PRO A C 1
ATOM 689 O O . PRO A 1 84 ? 23.317 -0.397 -9.569 1.00 67.88 84 PRO A O 1
ATOM 692 N N . ARG A 1 85 ? 21.538 -1.607 -8.922 1.00 63.22 85 ARG A N 1
ATOM 693 C CA . ARG A 1 85 ? 21.516 -1.059 -7.565 1.00 63.22 85 ARG A CA 1
ATOM 694 C C . ARG A 1 85 ? 22.730 -1.618 -6.812 1.00 63.22 85 ARG A C 1
ATOM 696 O O . ARG A 1 85 ? 22.648 -2.679 -6.211 1.00 63.22 85 ARG A O 1
ATOM 703 N N . THR A 1 86 ? 23.869 -0.924 -6.863 1.00 49.75 86 THR A N 1
ATOM 704 C CA . THR A 1 86 ? 25.002 -1.208 -5.973 1.00 49.75 86 THR A CA 1
ATOM 705 C C . THR A 1 86 ? 24.488 -1.050 -4.555 1.00 49.75 86 THR A C 1
ATOM 707 O O . THR A 1 86 ? 23.961 0.024 -4.248 1.00 49.75 86 THR A O 1
ATOM 710 N N . THR A 1 87 ? 24.586 -2.110 -3.750 1.00 42.12 87 THR A N 1
ATOM 711 C CA . THR A 1 87 ? 24.142 -2.191 -2.356 1.00 42.12 87 THR A CA 1
ATOM 712 C C . THR A 1 87 ? 24.263 -0.828 -1.686 1.00 42.12 87 THR A C 1
ATOM 714 O O . THR A 1 87 ? 25.361 -0.371 -1.366 1.00 42.12 87 THR A O 1
ATOM 717 N N . ILE A 1 88 ? 23.129 -0.138 -1.518 1.00 47.66 88 ILE A N 1
ATOM 718 C CA . ILE A 1 88 ? 23.043 0.940 -0.534 1.00 47.66 88 ILE A CA 1
ATOM 719 C C . ILE A 1 88 ? 23.460 0.233 0.743 1.00 47.66 88 ILE A C 1
ATOM 721 O O . ILE A 1 88 ? 22.826 -0.774 1.065 1.00 47.66 88 ILE A O 1
ATOM 725 N N . LYS A 1 89 ? 24.573 0.656 1.370 1.00 44.94 89 LYS A N 1
ATOM 726 C CA . LYS A 1 89 ? 25.072 0.033 2.604 1.00 44.94 89 LYS A CA 1
ATOM 727 C C . LYS A 1 89 ? 23.846 -0.270 3.445 1.00 44.94 89 LYS A C 1
ATOM 729 O O . LYS A 1 89 ? 23.079 0.655 3.709 1.00 44.94 89 LYS A O 1
ATOM 734 N N . ALA A 1 90 ? 23.636 -1.543 3.780 1.00 46.72 90 ALA A N 1
ATOM 735 C CA . ALA A 1 90 ? 22.464 -1.963 4.536 1.00 46.72 90 ALA A CA 1
ATOM 736 C C . ALA A 1 90 ? 22.299 -1.074 5.771 1.00 46.72 90 ALA A C 1
ATOM 738 O O . ALA A 1 90 ? 21.182 -0.769 6.117 1.00 46.72 90 ALA A O 1
ATOM 739 N N . GLN A 1 91 ? 23.392 -0.514 6.302 1.00 48.69 91 GLN A N 1
ATOM 740 C CA . GLN A 1 91 ? 23.401 0.531 7.317 1.00 48.69 91 GLN A CA 1
ATOM 741 C C . GLN A 1 91 ? 22.651 1.830 6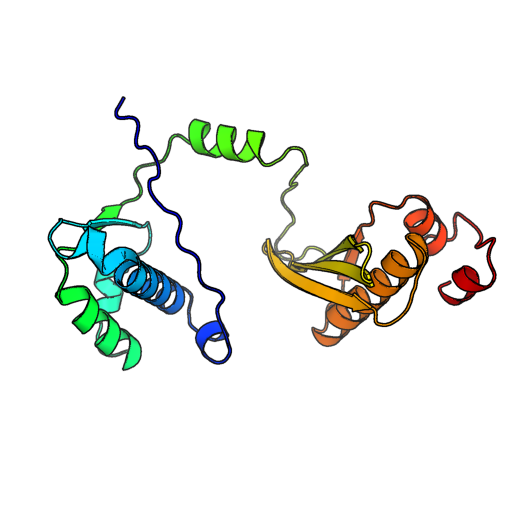.976 1.00 48.69 91 GLN A C 1
ATOM 743 O O . GLN A 1 91 ? 21.983 2.362 7.838 1.00 48.69 91 GLN A O 1
ATOM 748 N N . THR A 1 92 ? 22.740 2.395 5.770 1.00 51.97 92 THR A N 1
ATOM 749 C CA . THR A 1 92 ? 22.012 3.634 5.424 1.00 51.97 92 THR A CA 1
ATOM 750 C C . THR A 1 92 ? 20.526 3.351 5.221 1.00 51.97 92 THR A C 1
ATOM 752 O O . THR A 1 92 ? 19.693 4.148 5.632 1.00 51.97 92 THR A O 1
ATOM 755 N N . LEU A 1 93 ? 20.195 2.192 4.640 1.00 47.97 93 LEU A N 1
ATOM 756 C CA . LEU A 1 93 ? 18.812 1.734 4.531 1.00 47.97 93 LEU A CA 1
ATOM 757 C C . LEU A 1 93 ? 18.258 1.331 5.905 1.00 47.97 93 LEU A C 1
ATOM 759 O O . LEU A 1 93 ? 17.122 1.647 6.192 1.00 47.97 93 LEU A O 1
ATOM 763 N N . ALA A 1 94 ? 19.054 0.693 6.762 1.00 49.78 94 ALA A N 1
ATOM 764 C CA . ALA A 1 94 ? 18.694 0.267 8.111 1.00 49.78 94 ALA A CA 1
ATOM 765 C C . ALA A 1 94 ? 18.635 1.441 9.076 1.00 49.78 94 ALA A C 1
ATOM 767 O O . ALA A 1 94 ? 17.783 1.431 9.939 1.00 49.78 94 ALA A O 1
ATOM 768 N N . ASN A 1 95 ? 19.474 2.465 8.925 1.00 50.56 95 ASN A N 1
ATOM 769 C CA . ASN A 1 95 ? 19.355 3.696 9.698 1.00 50.56 95 ASN A CA 1
ATOM 770 C C . ASN A 1 95 ? 18.104 4.460 9.260 1.00 50.56 95 ASN A C 1
ATOM 772 O O . ASN A 1 95 ? 17.360 4.889 10.120 1.00 50.56 95 ASN A O 1
ATOM 776 N N . PHE A 1 96 ? 17.807 4.529 7.956 1.00 57.00 96 PHE A N 1
ATOM 777 C CA . PHE A 1 96 ? 16.555 5.109 7.455 1.00 57.00 96 PHE A CA 1
ATOM 778 C C . PHE A 1 96 ? 15.322 4.301 7.891 1.00 57.00 96 PHE A C 1
ATOM 780 O O . PHE A 1 96 ? 14.325 4.866 8.315 1.00 57.00 96 PHE A O 1
ATOM 787 N N . ILE A 1 97 ? 15.400 2.969 7.848 1.00 52.25 97 ILE A N 1
ATOM 788 C CA . ILE A 1 97 ? 14.350 2.062 8.320 1.00 52.25 97 ILE A CA 1
ATOM 789 C C . ILE A 1 97 ? 14.243 2.102 9.847 1.00 52.25 97 ILE A C 1
ATOM 791 O O . ILE A 1 97 ? 13.141 1.996 10.337 1.00 52.25 97 ILE A O 1
ATOM 795 N N . SER A 1 98 ? 15.326 2.274 10.600 1.00 48.41 98 SER A N 1
ATOM 796 C CA . SER A 1 98 ? 15.331 2.391 12.069 1.00 48.41 98 SER A CA 1
ATOM 797 C C . SER A 1 98 ? 14.783 3.746 12.518 1.00 48.41 98 SER A C 1
ATOM 799 O O . SER A 1 98 ? 14.020 3.828 13.472 1.00 48.41 98 SER A O 1
ATOM 801 N N . GLU A 1 99 ? 15.087 4.801 11.764 1.00 49.88 99 GLU A N 1
ATOM 802 C CA . GLU A 1 99 ? 14.539 6.144 11.954 1.00 49.88 99 GLU A CA 1
ATOM 803 C C . GLU A 1 99 ? 13.054 6.216 11.541 1.00 49.88 99 GLU A C 1
ATOM 805 O O . GLU A 1 99 ? 12.300 7.002 12.106 1.00 49.88 99 GLU A O 1
ATOM 810 N N . MET A 1 100 ? 12.603 5.349 10.619 1.00 50.50 100 MET A N 1
ATOM 811 C CA . MET A 1 100 ? 11.189 5.209 10.229 1.00 50.50 100 MET A CA 1
ATOM 812 C C . MET A 1 100 ? 10.397 4.157 11.024 1.00 50.50 100 MET A C 1
ATOM 814 O O . MET A 1 100 ? 9.183 4.285 11.149 1.00 50.50 100 MET A O 1
ATOM 818 N N . LYS A 1 101 ? 11.041 3.105 11.538 1.00 41.53 101 LYS A N 1
ATOM 819 C CA . LYS A 1 101 ? 10.426 1.988 12.271 1.00 41.53 101 LYS A CA 1
ATOM 820 C C . LYS A 1 101 ? 10.772 2.085 13.746 1.00 41.53 101 LYS A C 1
ATOM 822 O O . LYS A 1 101 ? 11.374 1.187 14.330 1.00 41.53 101 LYS A O 1
ATOM 827 N N . GLY A 1 102 ? 10.255 3.122 14.382 1.00 40.91 102 GLY A N 1
ATOM 828 C CA . GLY A 1 102 ? 9.861 3.006 15.778 1.00 40.91 102 GLY A CA 1
ATOM 829 C C . GLY A 1 102 ? 8.600 2.148 15.917 1.00 40.91 102 GLY A C 1
ATOM 830 O O . GLY A 1 102 ? 7.620 2.666 16.423 1.00 40.91 102 GLY A O 1
ATOM 831 N N . THR A 1 103 ? 8.578 0.910 15.399 1.00 40.50 103 THR A N 1
ATOM 832 C CA . THR A 1 103 ? 7.745 -0.236 15.841 1.00 40.50 103 THR A CA 1
ATOM 833 C C . THR A 1 103 ? 7.926 -1.440 14.899 1.00 40.50 103 THR A C 1
ATOM 835 O O . THR A 1 103 ? 7.575 -1.418 13.724 1.00 40.50 103 THR A O 1
ATOM 838 N N . THR A 1 104 ? 8.583 -2.457 15.455 1.00 44.22 104 THR A N 1
ATOM 839 C CA . THR A 1 104 ? 8.518 -3.912 15.236 1.00 44.22 104 THR A CA 1
ATOM 840 C C . THR A 1 104 ? 7.912 -4.446 13.926 1.00 44.22 104 THR A C 1
ATOM 842 O O . THR A 1 104 ? 6.711 -4.358 13.700 1.00 44.22 104 THR A O 1
ATOM 845 N N . GLN A 1 105 ? 8.727 -5.132 13.117 1.00 39.62 105 GLN A N 1
ATOM 846 C CA . GLN A 1 105 ? 8.250 -6.156 12.179 1.00 39.62 105 GLN A CA 1
ATOM 847 C C . GLN A 1 105 ? 8.931 -7.481 12.525 1.00 39.62 105 GLN A C 1
ATOM 849 O O . GLN A 1 105 ? 10.136 -7.623 12.323 1.00 39.62 105 GLN A O 1
ATOM 854 N N . GLU A 1 106 ? 8.154 -8.417 13.064 1.00 41.88 106 GLU A N 1
ATOM 855 C CA . GLU A 1 106 ? 8.483 -9.841 13.069 1.00 41.88 106 GLU A CA 1
ATOM 856 C C . GLU A 1 106 ? 8.129 -10.433 11.695 1.00 41.88 106 GLU A C 1
ATOM 858 O O . GLU A 1 106 ? 7.146 -10.038 11.066 1.00 41.88 106 GLU A O 1
ATOM 863 N N . GLU A 1 107 ? 8.968 -11.341 11.201 1.00 40.88 107 GLU A N 1
ATOM 864 C CA . GLU A 1 107 ? 8.779 -12.040 9.928 1.00 40.88 107 GLU A CA 1
ATOM 865 C C . GLU A 1 107 ? 7.582 -13.005 10.042 1.00 40.88 107 GLU A C 1
ATOM 867 O O . GLU A 1 107 ? 7.649 -14.005 10.756 1.00 40.88 107 GLU A O 1
ATOM 872 N N . VAL A 1 108 ? 6.469 -12.706 9.359 1.00 46.16 108 VAL A N 1
ATOM 873 C CA . VAL A 1 108 ? 5.284 -13.582 9.314 1.00 46.16 108 VAL A CA 1
ATOM 874 C C . VAL A 1 108 ? 5.447 -14.593 8.162 1.00 46.16 108 VAL A C 1
ATOM 876 O O . VAL A 1 108 ? 5.798 -14.190 7.054 1.00 46.16 108 VAL A O 1
ATOM 879 N N . PRO A 1 109 ? 5.229 -15.904 8.389 1.00 46.69 109 PRO A N 1
ATOM 880 C CA . PRO A 1 109 ? 5.379 -16.947 7.367 1.00 46.69 109 PRO A CA 1
ATOM 881 C C . PRO A 1 109 ? 4.351 -16.826 6.223 1.00 46.69 109 PRO A C 1
ATOM 883 O O . PRO A 1 109 ? 3.254 -16.314 6.425 1.00 46.69 109 PRO A O 1
ATOM 886 N N . GLU A 1 110 ? 4.660 -17.390 5.043 1.00 50.09 110 GLU A N 1
ATOM 887 C CA . GLU A 1 110 ? 3.831 -17.337 3.811 1.00 50.09 110 GLU A CA 1
ATOM 888 C C . GLU A 1 110 ? 2.381 -17.864 3.958 1.00 50.09 110 GLU A C 1
ATOM 890 O O . GLU A 1 110 ? 1.546 -17.577 3.103 1.00 50.09 110 GLU A O 1
ATOM 895 N N . ASN A 1 111 ? 2.064 -18.573 5.052 1.00 59.91 111 ASN A N 1
ATOM 896 C CA . ASN A 1 111 ? 0.723 -19.063 5.425 1.00 59.91 111 ASN A CA 1
ATOM 897 C C . ASN A 1 111 ? 0.180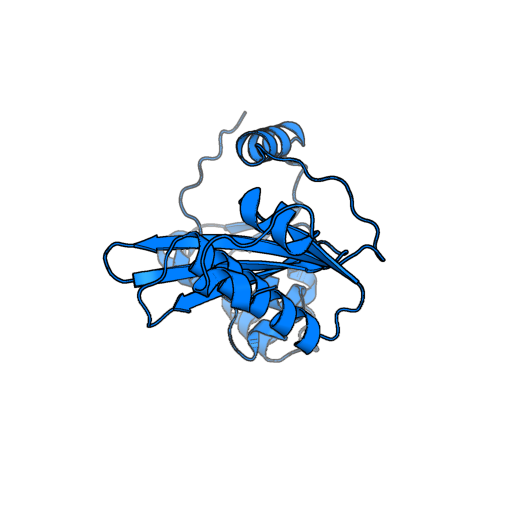 -18.438 6.734 1.00 59.91 111 ASN A C 1
ATOM 899 O O . ASN A 1 111 ? -0.678 -19.024 7.395 1.00 59.91 111 ASN A O 1
ATOM 903 N N . GLY A 1 112 ? 0.718 -17.296 7.165 1.00 68.12 112 GLY A N 1
ATOM 904 C CA . GLY A 1 112 ? 0.302 -16.613 8.392 1.00 68.12 112 GLY A CA 1
ATOM 905 C C . GLY A 1 112 ? -1.115 -16.022 8.333 1.00 68.12 112 GLY A C 1
ATOM 906 O O . GLY A 1 112 ? -1.771 -16.063 7.292 1.00 68.12 112 GLY A O 1
ATOM 907 N N . PRO A 1 113 ? -1.621 -15.472 9.449 1.00 81.06 113 PRO A N 1
ATOM 908 C CA . PRO A 1 113 ? -2.877 -14.736 9.447 1.00 81.06 113 PRO A CA 1
ATOM 909 C C . PRO A 1 113 ? -2.723 -13.417 8.681 1.00 81.06 113 PRO A C 1
ATOM 911 O O . PRO A 1 113 ? -1.658 -12.798 8.675 1.00 81.06 113 PRO A O 1
ATOM 914 N N . TRP A 1 114 ? -3.805 -12.966 8.058 1.00 86.62 114 TRP A N 1
ATOM 915 C CA . TRP A 1 114 ? -3.897 -11.601 7.553 1.00 86.62 114 TRP A CA 1
ATOM 916 C C . TRP A 1 114 ? -3.960 -10.636 8.731 1.00 86.62 114 TRP A C 1
ATOM 918 O O . TRP A 1 114 ? -4.619 -10.924 9.728 1.00 86.62 114 TRP A O 1
ATOM 928 N N . LEU A 1 115 ? -3.301 -9.489 8.623 1.00 89.94 115 LEU A N 1
ATOM 929 C CA . LEU A 1 115 ? -3.283 -8.486 9.683 1.00 89.94 115 LEU A CA 1
ATOM 930 C C . LEU A 1 115 ? -4.252 -7.359 9.338 1.00 89.94 115 LEU A C 1
ATOM 932 O O . LEU A 1 115 ? -4.150 -6.771 8.266 1.00 89.94 115 LEU A O 1
ATOM 936 N N . LEU A 1 116 ? -5.169 -7.037 10.242 1.00 88.62 116 LEU A N 1
ATOM 937 C CA . LEU A 1 116 ? -6.041 -5.870 10.147 1.00 88.62 116 LEU A CA 1
ATOM 938 C C . LEU A 1 116 ? -5.572 -4.830 11.161 1.00 88.62 116 LEU A C 1
ATOM 940 O O . LEU A 1 116 ? -5.581 -5.093 12.355 1.00 88.62 116 LEU A O 1
ATOM 944 N N . HIS A 1 117 ? -5.206 -3.639 10.708 1.00 86.69 117 HIS A N 1
ATOM 945 C CA . HIS A 1 117 ? -4.930 -2.495 11.567 1.00 86.69 117 HIS A CA 1
ATOM 946 C C . HIS A 1 117 ? -6.003 -1.440 11.368 1.00 86.69 117 HIS A C 1
ATOM 948 O O . HIS A 1 117 ? -6.346 -1.083 10.239 1.00 86.69 117 HIS A O 1
ATOM 954 N N . VAL A 1 118 ? -6.509 -0.925 12.478 1.00 82.38 118 VAL A N 1
ATOM 955 C CA . VAL A 1 118 ? -7.496 0.146 12.483 1.00 82.38 118 VAL A CA 1
ATOM 956 C C . VAL A 1 118 ? -6.884 1.349 13.174 1.00 82.38 118 VAL A C 1
ATOM 958 O O . VAL A 1 118 ? -6.480 1.257 14.332 1.00 82.38 118 VAL A O 1
ATOM 961 N N . ASP A 1 119 ? -6.850 2.476 12.471 1.00 78.38 119 ASP A N 1
ATOM 962 C CA . ASP A 1 119 ? -6.457 3.762 13.031 1.00 78.38 119 ASP A CA 1
ATOM 963 C C . ASP A 1 119 ? -7.576 4.787 12.847 1.00 78.38 119 ASP A C 1
ATOM 965 O O . ASP A 1 119 ? -8.378 4.747 11.911 1.00 78.38 119 ASP A O 1
ATOM 969 N N . ARG A 1 120 ? -7.657 5.735 13.768 1.00 73.31 120 ARG A N 1
ATOM 970 C CA . ARG A 1 120 ? -8.671 6.777 13.742 1.00 73.31 120 ARG A CA 1
ATOM 971 C C . ARG A 1 120 ? -8.139 8.030 13.053 1.00 73.31 120 ARG A C 1
ATOM 973 O O . ARG A 1 120 ? -7.049 8.498 13.342 1.00 73.31 120 ARG A O 1
ATOM 980 N N . SER A 1 121 ? -9.000 8.693 12.282 1.00 60.88 121 SER A N 1
ATOM 981 C CA . SER A 1 121 ? -8.781 10.071 11.838 1.00 60.88 121 SER A CA 1
ATOM 982 C C . SER A 1 121 ? -9.954 10.963 12.245 1.00 60.88 121 SER A C 1
ATOM 984 O O . SER A 1 121 ? -11.107 10.702 11.923 1.00 60.88 121 SER A O 1
ATOM 986 N N . SER A 1 122 ? -9.706 12.040 12.984 1.00 58.69 122 SER A N 1
ATOM 987 C CA . SER A 1 122 ? -10.767 12.979 13.363 1.00 58.69 122 SER A CA 1
ATOM 988 C C . SER A 1 122 ? -10.327 14.396 13.076 1.00 58.69 122 SER A C 1
ATOM 990 O O . SER A 1 122 ? -9.280 14.829 13.549 1.00 58.69 122 SER A O 1
ATOM 992 N N . THR A 1 123 ? -11.151 15.133 12.337 1.00 56.47 123 THR A N 1
ATOM 993 C CA . THR A 1 123 ? -10.943 16.561 12.080 1.00 56.47 123 THR A CA 1
ATOM 994 C C . THR A 1 123 ? -12.126 17.360 12.621 1.00 56.47 123 THR A C 1
ATOM 996 O O . THR A 1 123 ? -13.172 16.801 12.952 1.00 56.47 123 THR A O 1
ATOM 999 N N . ALA A 1 124 ? -11.994 18.685 12.707 1.00 54.50 124 ALA A N 1
ATOM 1000 C CA . ALA A 1 124 ? -13.092 19.558 13.135 1.00 54.50 124 ALA A CA 1
ATOM 1001 C C . ALA A 1 124 ? -14.327 19.495 12.204 1.00 54.50 124 ALA A C 1
ATOM 1003 O O . ALA A 1 124 ? -15.414 19.901 12.602 1.00 54.50 124 ALA A O 1
ATOM 1004 N N . GLN A 1 125 ? -14.163 18.987 10.976 1.00 57.50 125 GLN A N 1
ATOM 1005 C CA . GLN A 1 125 ? -15.198 18.913 9.939 1.00 57.50 125 GLN A CA 1
ATOM 1006 C C . GLN A 1 125 ? -15.855 17.529 9.811 1.00 57.50 125 GLN A C 1
ATOM 1008 O O . GLN A 1 125 ? -16.791 17.380 9.028 1.00 57.50 125 GLN A O 1
ATOM 1013 N N . GLY A 1 126 ? -15.397 16.514 10.553 1.00 69.62 126 GLY A N 1
ATOM 1014 C CA . GLY A 1 126 ? -15.971 15.172 10.474 1.00 69.62 126 GLY A CA 1
ATOM 1015 C C . GLY A 1 126 ? -15.108 14.089 11.111 1.00 69.62 126 GLY A C 1
ATOM 1016 O O . GLY A 1 126 ? -13.988 14.334 11.569 1.00 69.62 126 GLY A O 1
ATOM 1017 N N . SER A 1 127 ? -15.646 12.872 11.125 1.00 76.62 127 SER A N 1
ATOM 1018 C CA . SER A 1 127 ? -14.957 11.694 11.642 1.00 76.62 127 SER A CA 1
ATOM 1019 C C . SER A 1 127 ? -14.626 10.714 10.518 1.00 76.62 127 SER A C 1
ATOM 1021 O O . SER A 1 127 ? -15.322 10.644 9.506 1.00 76.62 127 SER A O 1
ATOM 1023 N N . GLY A 1 128 ? -13.521 9.996 10.666 1.00 81.38 128 GLY A N 1
ATOM 1024 C CA . GLY A 1 128 ? -13.054 9.017 9.701 1.00 81.38 128 GLY A CA 1
ATOM 1025 C C . GLY A 1 128 ? -12.098 8.013 10.331 1.00 81.38 128 GLY A C 1
ATOM 1026 O O . GLY A 1 128 ? -11.721 8.114 11.499 1.00 81.38 128 GLY A O 1
ATOM 1027 N N . ALA A 1 129 ? -11.701 7.022 9.555 1.00 81.00 129 ALA A N 1
ATOM 1028 C CA . ALA A 1 129 ? -10.766 6.007 10.000 1.00 81.00 129 ALA A CA 1
ATOM 1029 C C . ALA A 1 129 ? -9.891 5.524 8.850 1.00 81.00 129 ALA A C 1
ATOM 1031 O O . ALA A 1 129 ? -10.326 5.473 7.699 1.00 81.00 129 ALA A O 1
ATOM 1032 N N . GLY A 1 130 ? -8.653 5.190 9.187 1.00 81.38 130 GLY A N 1
ATOM 1033 C CA . GLY A 1 130 ? -7.766 4.404 8.352 1.00 81.38 130 GLY A CA 1
ATOM 1034 C C . GLY A 1 130 ? -7.944 2.927 8.683 1.00 81.38 130 GLY A C 1
ATOM 1035 O O . GLY A 1 130 ? -7.980 2.545 9.850 1.00 81.38 130 GLY A O 1
ATOM 1036 N N . VAL A 1 131 ? -8.048 2.095 7.659 1.00 81.62 131 VAL A N 1
ATOM 1037 C CA . VAL A 1 131 ? -8.041 0.639 7.790 1.00 81.62 131 VAL A CA 1
ATOM 1038 C C . VAL A 1 131 ? -6.946 0.096 6.891 1.00 81.62 131 VAL A C 1
ATOM 1040 O O . VAL A 1 131 ? -6.886 0.448 5.716 1.00 81.62 131 VAL A O 1
ATOM 1043 N N . VAL A 1 132 ? -6.083 -0.756 7.432 1.00 84.94 132 VAL A N 1
ATOM 1044 C CA . VAL A 1 132 ? -5.010 -1.410 6.682 1.00 84.94 132 VAL A CA 1
ATOM 1045 C C . VAL A 1 132 ? -5.155 -2.916 6.824 1.00 84.94 132 VAL A C 1
ATOM 1047 O O . VAL A 1 132 ? -5.157 -3.429 7.937 1.00 84.94 132 VAL A O 1
ATOM 1050 N N . ILE A 1 133 ? -5.275 -3.623 5.704 1.00 81.75 133 ILE A N 1
ATOM 1051 C CA . ILE A 1 133 ? -5.342 -5.085 5.651 1.00 81.75 133 ILE A CA 1
ATOM 1052 C C . ILE A 1 133 ? -4.076 -5.591 4.965 1.00 81.75 133 ILE A C 1
ATOM 1054 O O . ILE A 1 133 ? -3.868 -5.324 3.784 1.00 81.75 133 ILE A O 1
ATOM 1058 N N . THR A 1 134 ? -3.239 -6.325 5.686 1.00 84.31 134 THR A N 1
ATOM 1059 C CA . THR A 1 134 ? -1.953 -6.833 5.202 1.00 84.31 134 THR A CA 1
ATOM 1060 C C . THR A 1 134 ? -2.013 -8.343 5.049 1.00 84.31 134 THR A C 1
ATOM 1062 O O . THR A 1 134 ? -2.329 -9.066 5.993 1.00 84.31 134 THR A O 1
ATOM 1065 N N . SER A 1 135 ? -1.704 -8.826 3.851 1.00 80.94 135 SER A N 1
ATOM 1066 C CA . SER A 1 135 ? -1.560 -10.249 3.575 1.00 80.94 135 SER A CA 1
ATOM 1067 C C . SER A 1 135 ? -0.327 -10.833 4.277 1.00 80.94 135 SER A C 1
ATOM 1069 O O . SER A 1 135 ? 0.623 -10.102 4.576 1.00 80.94 135 SER A O 1
ATOM 1071 N N . PRO A 1 136 ? -0.268 -12.160 4.463 1.00 73.81 136 PRO A N 1
ATOM 1072 C CA . PRO A 1 136 ? 0.895 -12.830 5.054 1.00 73.81 136 PRO A CA 1
ATOM 1073 C C . PRO A 1 136 ? 2.185 -12.628 4.246 1.00 73.81 136 PRO A C 1
ATOM 1075 O O . PRO A 1 136 ? 3.283 -12.718 4.778 1.00 73.81 136 PRO A O 1
ATOM 1078 N N . GLN A 1 137 ? 2.050 -12.311 2.956 1.00 70.56 137 GLN A N 1
ATOM 1079 C CA . GLN A 1 137 ? 3.152 -12.029 2.032 1.00 70.56 137 GLN A CA 1
ATOM 1080 C C . GLN A 1 137 ? 3.650 -10.574 2.136 1.00 70.56 137 GLN A C 1
ATOM 1082 O O . GLN A 1 137 ? 4.572 -10.176 1.424 1.00 70.56 137 GLN A O 1
ATOM 1087 N N . GLY A 1 138 ? 3.043 -9.766 3.012 1.00 71.19 138 GLY A N 1
ATOM 1088 C CA . GLY A 1 138 ? 3.384 -8.362 3.230 1.00 71.19 138 GLY A CA 1
ATOM 1089 C C . GLY A 1 138 ? 2.713 -7.385 2.261 1.00 71.19 138 GLY A C 1
ATOM 1090 O O . GLY A 1 138 ? 3.010 -6.192 2.305 1.00 71.19 138 GLY A O 1
ATOM 1091 N N . GLU A 1 139 ? 1.811 -7.847 1.389 1.00 73.38 139 GLU A N 1
ATOM 1092 C CA . GLU A 1 139 ? 1.021 -6.959 0.527 1.00 73.38 139 GLU A CA 1
ATOM 1093 C C . GLU A 1 139 ? -0.117 -6.317 1.328 1.00 73.38 139 GLU A C 1
ATOM 1095 O O . GLU A 1 139 ? -0.960 -7.033 1.864 1.00 73.38 139 GLU A O 1
ATOM 1100 N N . GLY A 1 140 ? -0.141 -4.984 1.408 1.00 76.50 140 GLY A N 1
ATOM 1101 C CA . GLY A 1 140 ? -1.135 -4.215 2.160 1.00 76.50 140 GLY A CA 1
ATOM 1102 C C . GLY A 1 140 ? -2.181 -3.529 1.279 1.00 76.50 140 GLY A C 1
ATOM 1103 O O . GLY A 1 140 ? -1.869 -3.030 0.197 1.00 76.50 140 GLY A O 1
ATOM 1104 N N . MET A 1 141 ? -3.417 -3.467 1.770 1.00 75.75 141 MET A N 1
ATOM 1105 C CA . MET A 1 141 ? -4.507 -2.648 1.244 1.00 75.75 141 MET A CA 1
ATOM 1106 C C . MET A 1 141 ? -4.871 -1.588 2.279 1.00 75.75 141 MET A C 1
ATOM 1108 O O . MET A 1 141 ? -5.206 -1.926 3.410 1.00 75.75 141 MET A O 1
ATOM 1112 N N . GLU A 1 142 ? -4.818 -0.318 1.888 1.00 81.50 142 GLU A N 1
ATOM 1113 C CA . GLU A 1 142 ? -5.135 0.816 2.757 1.00 81.50 142 GLU A CA 1
ATOM 1114 C C . GLU A 1 142 ? -6.453 1.462 2.326 1.00 81.50 142 GLU A C 1
ATOM 1116 O O . GLU A 1 142 ? -6.663 1.765 1.148 1.00 81.50 142 GLU A O 1
ATOM 1121 N N . PHE A 1 143 ? -7.330 1.714 3.291 1.00 74.31 143 PHE A N 1
ATOM 1122 C CA . PHE A 1 143 ? -8.636 2.322 3.090 1.00 74.31 143 PHE A CA 1
ATOM 1123 C C . PHE A 1 143 ? -8.792 3.532 4.004 1.00 74.31 143 PHE A C 1
ATOM 1125 O O . PHE A 1 143 ? -8.490 3.473 5.194 1.00 74.31 143 PHE A O 1
ATOM 1132 N N . ALA A 1 144 ? -9.310 4.623 3.444 1.00 80.62 144 ALA A N 1
ATOM 1133 C CA . ALA A 1 144 ? -9.725 5.795 4.200 1.00 80.62 144 ALA A CA 1
ATOM 1134 C C . ALA A 1 144 ? -11.253 5.873 4.183 1.00 80.62 144 ALA A C 1
ATOM 1136 O O . ALA A 1 144 ? -11.870 6.019 3.126 1.00 80.62 144 ALA A O 1
ATOM 1137 N N . ILE A 1 145 ? -11.857 5.771 5.360 1.00 78.38 145 ILE A N 1
ATOM 1138 C CA . ILE A 1 145 ? -13.303 5.774 5.555 1.00 78.38 145 ILE A CA 1
ATOM 1139 C C . ILE A 1 145 ? -13.680 7.128 6.132 1.00 78.38 145 ILE A C 1
ATOM 1141 O O . ILE A 1 145 ? -13.096 7.576 7.119 1.00 78.38 145 ILE A O 1
ATOM 1145 N N . LYS A 1 146 ? -14.666 7.782 5.528 1.00 83.62 146 LYS A N 1
ATOM 1146 C CA . LYS A 1 146 ? -15.292 8.975 6.090 1.00 83.62 146 LYS A CA 1
ATOM 1147 C C . LYS A 1 146 ? -16.670 8.588 6.606 1.00 83.62 146 LYS A C 1
ATOM 1149 O O . LYS A 1 146 ? -17.454 7.998 5.870 1.00 83.62 146 LYS A O 1
ATOM 1154 N N . PHE A 1 147 ? -16.956 8.941 7.850 1.00 80.12 147 PHE A N 1
ATOM 1155 C CA . PHE A 1 147 ? -18.267 8.755 8.448 1.00 80.12 147 PHE A CA 1
ATOM 1156 C C . PHE A 1 147 ? -19.060 10.059 8.327 1.00 80.12 147 PHE A C 1
ATOM 1158 O O . PHE A 1 147 ? -18.596 11.124 8.743 1.00 80.12 147 PHE A O 1
ATOM 1165 N N . ASP A 1 148 ? -20.271 9.972 7.777 1.00 79.81 148 ASP A N 1
ATOM 1166 C CA . ASP A 1 148 ? -21.178 11.120 7.614 1.00 79.81 148 ASP A CA 1
ATOM 1167 C C . ASP A 1 148 ? -21.987 11.433 8.886 1.00 79.81 148 ASP A C 1
ATOM 1169 O O . ASP A 1 148 ? -22.897 12.261 8.881 1.00 79.81 148 ASP A O 1
ATOM 1173 N N . PHE A 1 149 ? -21.634 10.798 10.005 1.00 78.38 149 PHE A N 1
ATOM 1174 C CA . PHE A 1 149 ? -22.212 11.044 11.319 1.00 78.38 149 PHE A CA 1
ATOM 1175 C C . PHE A 1 149 ? -21.157 11.546 12.305 1.00 78.38 149 PHE A C 1
ATOM 1177 O O . PHE A 1 149 ? -19.951 11.310 12.182 1.00 78.38 149 PHE A O 1
ATOM 1184 N N . LYS A 1 150 ? -21.630 12.273 13.319 1.00 75.56 150 LYS A N 1
ATOM 1185 C CA . LYS A 1 150 ? -20.795 12.704 14.437 1.00 75.56 150 LYS A CA 1
ATOM 1186 C C . LYS A 1 150 ? -20.668 11.540 15.415 1.00 75.56 150 LYS A C 1
ATOM 1188 O O . LYS A 1 150 ? -21.648 11.169 16.050 1.00 75.56 150 LYS A O 1
ATOM 1193 N N . ALA A 1 151 ? -19.467 10.992 15.537 1.00 73.62 151 ALA A N 1
ATOM 1194 C CA . ALA A 1 151 ? -19.188 9.848 16.393 1.00 73.62 151 ALA A CA 1
ATOM 1195 C C . ALA A 1 151 ? -18.096 10.143 17.417 1.00 73.62 151 ALA A C 1
ATOM 1197 O O . ALA A 1 151 ? -17.218 10.984 17.202 1.00 73.62 151 ALA A O 1
ATOM 1198 N N . SER A 1 152 ? -18.163 9.432 18.544 1.00 78.00 152 SER A N 1
ATOM 1199 C CA . SER A 1 152 ? -17.086 9.428 19.528 1.00 78.00 152 SER A CA 1
ATOM 1200 C C . SER A 1 152 ? -15.844 8.741 18.956 1.00 78.00 152 SER A C 1
ATOM 1202 O O . SER A 1 152 ? -15.912 7.979 17.991 1.00 78.00 152 SER A O 1
ATOM 1204 N N . ASN A 1 153 ? -14.699 8.968 19.591 1.00 77.38 153 ASN A N 1
ATOM 1205 C CA . ASN A 1 153 ? -13.439 8.335 19.212 1.00 77.38 153 ASN A CA 1
ATOM 1206 C C . ASN A 1 153 ? -13.549 6.804 19.172 1.00 77.38 153 ASN A C 1
ATOM 1208 O O . ASN A 1 153 ? -12.981 6.176 18.283 1.00 77.38 153 ASN A O 1
ATOM 1212 N N . ASN A 1 154 ? -14.279 6.231 20.129 1.00 78.75 154 ASN A N 1
ATOM 1213 C CA . ASN A 1 154 ? -14.424 4.789 20.289 1.00 78.75 154 ASN A CA 1
ATOM 1214 C C . ASN A 1 154 ? -15.409 4.230 19.263 1.00 78.75 154 ASN A C 1
ATOM 1216 O O . ASN A 1 154 ? -15.103 3.241 18.611 1.00 78.75 154 ASN A O 1
ATOM 1220 N N . THR A 1 155 ? -16.531 4.921 19.043 1.00 81.81 155 THR A N 1
ATOM 1221 C CA . THR A 1 155 ? -17.515 4.570 18.008 1.00 81.81 155 THR A CA 1
ATOM 1222 C C . THR A 1 155 ? -16.861 4.522 16.625 1.00 81.81 155 THR A C 1
ATOM 1224 O O . THR A 1 155 ? -17.028 3.554 15.900 1.00 81.81 155 THR A O 1
ATOM 1227 N N . VAL A 1 156 ? -16.038 5.520 16.282 1.00 83.56 156 VAL A N 1
ATOM 1228 C CA . VAL A 1 156 ? -15.296 5.553 15.007 1.00 83.56 156 VAL A CA 1
ATOM 1229 C C . VAL A 1 156 ? -14.377 4.341 14.849 1.00 83.56 156 VAL A C 1
ATOM 1231 O O . VAL A 1 156 ? -14.290 3.775 13.763 1.00 83.56 156 VAL A O 1
ATOM 1234 N N . LYS A 1 157 ? -13.685 3.940 15.920 1.00 82.62 157 LYS A N 1
ATOM 1235 C CA . LYS A 1 157 ? -12.782 2.783 15.894 1.00 82.62 157 LYS A CA 1
ATOM 1236 C C . LYS A 1 157 ? -13.544 1.463 15.779 1.00 82.62 157 LYS A C 1
ATOM 1238 O O . LYS A 1 157 ? -13.116 0.606 15.016 1.00 82.62 157 LYS A O 1
ATOM 1243 N N . TYR A 1 158 ? -14.673 1.318 16.472 1.00 86.06 158 TYR A N 1
ATOM 1244 C CA . TYR A 1 158 ? -15.551 0.154 16.335 1.00 86.06 158 TYR A CA 1
ATOM 1245 C C . TYR A 1 158 ? -16.091 0.009 14.915 1.00 86.06 158 TYR A C 1
ATOM 1247 O O . TYR A 1 158 ? -15.964 -1.049 14.308 1.00 86.06 158 TYR A O 1
ATOM 1255 N N . GLU A 1 159 ? -16.618 1.091 14.351 1.00 86.81 159 GLU A N 1
ATOM 1256 C CA . GLU A 1 159 ? -17.119 1.108 12.975 1.00 86.81 159 GLU A CA 1
ATOM 1257 C C . GLU A 1 159 ? -16.028 0.750 11.967 1.00 86.81 159 GLU A C 1
ATOM 1259 O O . GLU A 1 159 ? -16.240 -0.041 11.049 1.00 86.81 159 GLU A O 1
ATOM 1264 N N . ALA A 1 160 ? -14.825 1.285 12.164 1.00 86.19 160 ALA A N 1
ATOM 1265 C CA . ALA A 1 160 ? -13.687 0.975 11.318 1.00 86.19 160 ALA A CA 1
ATOM 1266 C C . ALA A 1 160 ? -13.225 -0.485 11.453 1.00 86.19 160 ALA A C 1
ATOM 1268 O O . ALA A 1 160 ? -12.876 -1.106 10.450 1.00 86.19 160 ALA A O 1
ATOM 1269 N N . LEU A 1 161 ? -13.284 -1.056 12.658 1.00 88.00 161 LEU A N 1
ATOM 1270 C CA . LEU A 1 161 ? -12.991 -2.465 12.905 1.00 88.00 161 LEU A CA 1
ATOM 1271 C C . LEU A 1 161 ? -14.016 -3.385 12.232 1.00 88.00 161 LEU A C 1
ATOM 1273 O O . LEU A 1 161 ? -13.628 -4.303 11.509 1.00 88.00 161 LEU A O 1
ATOM 1277 N N . VAL A 1 162 ? -15.311 -3.108 12.399 1.00 88.56 162 VAL A N 1
ATOM 1278 C CA . VAL A 1 162 ? -16.395 -3.860 11.746 1.00 88.56 162 VAL A CA 1
ATOM 1279 C C . VAL A 1 162 ? -16.267 -3.779 10.227 1.00 88.56 162 VAL A C 1
ATOM 1281 O O . VAL A 1 162 ? -16.375 -4.796 9.539 1.00 88.56 162 VAL A O 1
ATOM 1284 N N . LEU A 1 163 ? -16.006 -2.588 9.683 1.00 87.50 163 LEU A N 1
ATOM 1285 C CA . LEU A 1 163 ? -15.855 -2.425 8.243 1.00 87.50 163 LEU A CA 1
ATOM 1286 C C . LEU A 1 163 ? -14.603 -3.138 7.717 1.00 87.50 163 LEU A C 1
ATOM 1288 O O . LEU A 1 163 ? -14.680 -3.800 6.686 1.00 87.50 163 LEU A O 1
ATOM 1292 N N . GLY A 1 164 ? -13.483 -3.068 8.441 1.00 87.75 164 GLY A N 1
ATOM 1293 C CA . GLY A 1 164 ? -12.262 -3.798 8.101 1.00 87.75 164 GLY A CA 1
ATOM 1294 C C . GLY A 1 164 ? -12.458 -5.315 8.093 1.00 87.75 164 GLY A C 1
ATOM 1295 O O . GLY A 1 164 ? -11.987 -5.988 7.178 1.00 87.75 164 GLY A O 1
ATOM 1296 N N . MET A 1 165 ? -13.221 -5.855 9.047 1.00 88.56 165 MET A N 1
ATOM 1297 C CA . MET A 1 165 ? -13.581 -7.277 9.062 1.00 88.56 165 MET A CA 1
ATOM 1298 C C . MET A 1 165 ? -14.480 -7.665 7.882 1.00 88.56 165 MET A C 1
ATOM 1300 O O . MET A 1 165 ? -14.242 -8.693 7.251 1.00 88.56 165 MET A O 1
ATOM 1304 N N . ARG A 1 166 ? -15.469 -6.834 7.527 1.00 87.81 166 ARG A N 1
ATOM 1305 C CA . ARG A 1 166 ? -16.309 -7.066 6.335 1.00 87.81 166 ARG A CA 1
ATOM 1306 C C . ARG A 1 166 ? -15.485 -7.062 5.051 1.00 87.81 166 ARG A C 1
ATOM 1308 O O . ARG A 1 166 ? -15.630 -7.962 4.235 1.00 87.81 166 ARG A O 1
ATOM 1315 N N . MET A 1 167 ? -14.567 -6.107 4.910 1.00 83.38 167 MET A N 1
ATOM 1316 C CA . MET A 1 167 ? -13.648 -6.058 3.771 1.00 83.38 167 MET A CA 1
ATOM 1317 C C . MET A 1 167 ? -12.785 -7.321 3.689 1.00 83.38 167 MET A C 1
ATOM 1319 O O . MET A 1 167 ? -12.618 -7.866 2.603 1.00 83.38 167 MET A O 1
ATOM 1323 N N . ALA A 1 168 ? -12.274 -7.814 4.822 1.00 81.56 168 ALA A N 1
ATOM 1324 C CA . ALA A 1 168 ? -11.525 -9.070 4.874 1.00 81.56 168 ALA A CA 1
ATOM 1325 C C . ALA A 1 168 ? -12.393 -10.279 4.471 1.00 81.56 168 ALA A C 1
ATOM 1327 O O . ALA A 1 168 ? -11.931 -11.165 3.750 1.00 81.56 168 ALA A O 1
ATOM 1328 N N . GLN A 1 169 ? -13.665 -10.295 4.876 1.00 82.12 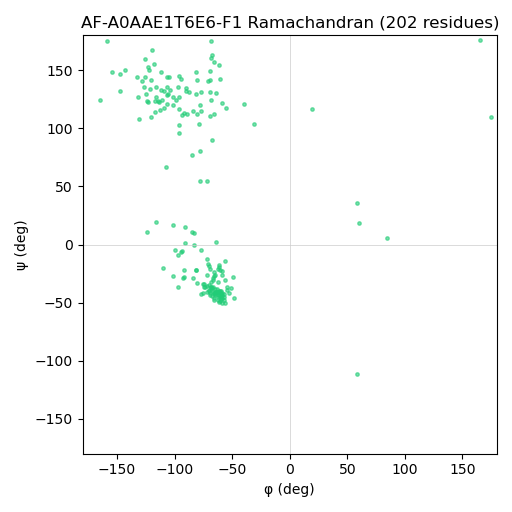169 GLN A N 1
ATOM 1329 C CA . GLN A 1 169 ? -14.620 -11.327 4.477 1.00 82.12 169 GLN A CA 1
ATOM 1330 C C . GLN A 1 169 ? -14.907 -11.297 2.966 1.00 82.12 169 GLN A C 1
ATOM 1332 O O . GLN A 1 169 ? -14.931 -12.356 2.337 1.00 82.12 169 GLN A O 1
ATOM 1337 N N . ASP A 1 170 ? -15.049 -10.112 2.365 1.00 81.69 170 ASP A N 1
ATOM 1338 C CA . ASP A 1 170 ? -15.299 -9.945 0.924 1.00 81.69 170 ASP A CA 1
ATOM 1339 C C . ASP A 1 170 ? -14.153 -10.497 0.059 1.00 81.69 170 ASP A C 1
ATOM 1341 O O . ASP A 1 170 ? -14.384 -11.030 -1.028 1.00 81.69 170 ASP A O 1
ATOM 1345 N N . ILE A 1 171 ? -12.914 -10.433 0.557 1.00 81.69 171 ILE A N 1
ATOM 1346 C CA . ILE A 1 171 ? -11.739 -11.044 -0.088 1.00 81.69 171 ILE A CA 1
ATOM 1347 C C . ILE A 1 171 ? -11.473 -12.486 0.381 1.00 81.69 171 ILE A C 1
ATOM 1349 O O . ILE A 1 171 ? -10.410 -13.039 0.106 1.00 81.69 171 ILE A O 1
ATOM 1353 N N . SER A 1 172 ? -12.447 -13.120 1.046 1.00 79.56 172 SER A N 1
ATOM 1354 C CA . SER A 1 172 ? -12.402 -14.520 1.495 1.00 79.56 172 SER A CA 1
ATOM 1355 C C . SER A 1 172 ? -11.236 -14.851 2.440 1.00 79.56 172 SER A C 1
ATOM 1357 O O . SER A 1 172 ? -10.687 -15.955 2.399 1.00 79.56 172 SER A O 1
ATOM 1359 N N . VAL A 1 173 ? -10.852 -13.913 3.313 1.00 80.62 173 VAL A N 1
ATOM 1360 C CA . VAL A 1 173 ? -9.858 -14.172 4.365 1.00 80.62 173 VAL A CA 1
ATOM 1361 C C . VAL A 1 173 ? -10.437 -15.133 5.398 1.00 80.62 173 VAL A C 1
ATOM 1363 O O . VAL A 1 173 ? -11.476 -14.873 5.998 1.00 80.62 173 VAL A O 1
ATOM 1366 N N . SER A 1 174 ? -9.735 -16.242 5.625 1.00 76.69 174 SER A N 1
ATOM 1367 C CA . SER A 1 174 ? -10.119 -17.265 6.605 1.00 76.69 174 SER A CA 1
ATOM 1368 C C . SER A 1 174 ? -9.496 -17.055 7.986 1.00 76.69 174 SER A C 1
ATOM 1370 O O . SER A 1 174 ? -10.085 -17.454 8.983 1.00 76.69 174 SER A O 1
ATOM 1372 N N . HIS A 1 175 ? -8.315 -16.435 8.048 1.00 83.25 175 HIS A N 1
ATOM 1373 C CA . HIS A 1 175 ? -7.569 -16.201 9.283 1.00 83.25 175 HIS A CA 1
ATOM 1374 C C . HIS A 1 175 ? -7.148 -14.737 9.334 1.00 83.25 175 HIS A C 1
ATOM 1376 O O . HIS A 1 175 ? -6.278 -14.315 8.570 1.00 83.25 175 HIS A O 1
ATOM 1382 N N . LEU A 1 176 ? -7.785 -13.976 10.220 1.00 86.19 176 LEU A N 1
ATOM 1383 C CA . LEU A 1 176 ? -7.564 -12.548 10.402 1.00 86.19 176 LEU A CA 1
ATOM 1384 C C . LEU A 1 176 ? -7.137 -12.280 11.843 1.00 86.19 176 LEU A C 1
ATOM 1386 O O . LEU A 1 176 ? -7.765 -12.769 12.779 1.00 86.19 176 LEU A O 1
ATOM 1390 N N . LEU A 1 177 ? -6.098 -11.474 12.012 1.00 89.50 177 LEU A N 1
ATOM 1391 C CA . LEU A 1 177 ? -5.654 -10.968 13.297 1.00 89.50 177 LEU A CA 1
ATOM 1392 C C . LEU A 1 177 ? -5.800 -9.445 13.292 1.00 89.50 177 LEU A C 1
ATOM 1394 O O . LEU A 1 177 ? -5.142 -8.753 12.516 1.00 89.50 177 LEU A O 1
ATOM 1398 N N . ALA A 1 178 ? -6.701 -8.930 14.123 1.00 88.69 178 ALA A N 1
ATOM 1399 C CA . ALA A 1 178 ? -6.999 -7.507 14.186 1.00 88.69 178 ALA A CA 1
ATOM 1400 C C . ALA A 1 178 ? -6.235 -6.819 15.324 1.00 88.69 178 ALA A C 1
ATOM 1402 O O . ALA A 1 178 ? -6.203 -7.304 16.453 1.00 88.69 178 ALA A O 1
ATOM 1403 N N . TYR A 1 179 ? -5.668 -5.655 15.030 1.00 85.62 179 TYR A N 1
ATOM 1404 C CA . TYR A 1 179 ? -4.966 -4.790 15.962 1.00 85.62 179 TYR A CA 1
ATOM 1405 C C . TYR A 1 179 ? -5.694 -3.457 16.100 1.00 85.62 179 TYR A C 1
ATOM 1407 O O . TYR A 1 179 ? -6.063 -2.811 15.114 1.00 85.62 179 TYR A O 1
ATOM 1415 N N . SER A 1 180 ? -5.820 -3.014 17.346 1.00 83.25 180 SER A N 1
ATOM 1416 C CA . SER A 1 180 ? -6.277 -1.677 17.696 1.00 83.25 180 SER A CA 1
ATOM 1417 C C . SER A 1 180 ? -5.346 -1.082 18.745 1.00 83.25 180 SER A C 1
ATOM 1419 O O . SER A 1 180 ? -4.857 -1.776 19.633 1.00 83.25 180 SER A O 1
ATOM 1421 N N . ASP A 1 181 ? -5.128 0.223 18.655 1.00 80.56 181 ASP A N 1
ATOM 1422 C CA . ASP A 1 181 ? -4.453 1.044 19.662 1.00 80.56 181 ASP A CA 1
ATOM 1423 C C . ASP A 1 181 ? -5.359 1.359 20.875 1.00 80.56 181 ASP A C 1
ATOM 1425 O O . ASP A 1 181 ? -4.926 1.995 21.835 1.00 80.56 181 ASP A O 1
ATOM 1429 N N . SER A 1 182 ? -6.637 0.956 20.841 1.00 82.69 182 SER A N 1
ATOM 1430 C CA . SER A 1 182 ? -7.580 1.142 21.943 1.00 82.69 182 SER A CA 1
ATOM 1431 C C . SER A 1 182 ? -7.673 -0.113 22.807 1.00 82.69 182 SER A C 1
ATOM 1433 O O . SER A 1 182 ? -8.383 -1.057 22.468 1.00 82.69 182 SER A O 1
ATOM 1435 N N . GLU A 1 183 ? -7.020 -0.085 23.971 1.00 81.81 183 GLU A N 1
ATOM 1436 C CA . GLU A 1 183 ? -7.092 -1.168 24.965 1.00 81.81 183 GLU A CA 1
ATOM 1437 C C . GLU A 1 183 ? -8.541 -1.506 25.354 1.00 81.81 183 GLU A C 1
ATOM 1439 O O . GLU A 1 183 ? -8.879 -2.672 25.517 1.00 81.81 183 GLU A O 1
ATOM 1444 N N . LEU A 1 184 ? -9.412 -0.493 25.442 1.00 83.88 184 LEU A N 1
ATOM 1445 C CA . LEU A 1 184 ? -10.840 -0.674 25.710 1.00 83.88 184 LEU A CA 1
ATOM 1446 C C . LEU A 1 184 ? -11.497 -1.607 24.686 1.00 83.88 184 LEU A C 1
ATOM 1448 O O . LEU A 1 184 ? -12.178 -2.545 25.080 1.00 83.88 184 LEU A O 1
ATOM 1452 N N . ILE A 1 185 ? -11.287 -1.346 23.394 1.00 82.62 185 ILE A N 1
ATOM 1453 C CA . ILE A 1 185 ? -11.900 -2.117 22.305 1.00 82.62 185 ILE A CA 1
ATOM 1454 C C . ILE A 1 185 ? -11.335 -3.531 22.283 1.00 82.62 185 ILE A C 1
ATOM 1456 O O . ILE A 1 185 ? -12.098 -4.484 22.197 1.00 82.62 185 ILE A O 1
ATOM 1460 N N . VAL A 1 186 ? -10.012 -3.670 22.418 1.00 84.38 186 VAL A N 1
ATOM 1461 C CA . VAL A 1 186 ? -9.358 -4.986 22.467 1.00 84.38 186 VAL A CA 1
ATOM 1462 C C . VAL A 1 186 ? -9.942 -5.830 23.600 1.00 84.38 186 VAL A C 1
ATOM 1464 O O . VAL A 1 186 ? -10.343 -6.966 23.375 1.00 84.38 186 VAL A O 1
ATOM 1467 N N . LYS A 1 187 ? -10.062 -5.260 24.803 1.00 84.88 187 LYS A N 1
ATOM 1468 C CA . LYS A 1 187 ? -10.611 -5.965 25.966 1.00 84.88 187 LYS A CA 1
ATOM 1469 C C . LYS A 1 187 ? -12.101 -6.258 25.849 1.00 84.88 187 LYS A C 1
ATOM 1471 O O . LYS A 1 187 ? -12.535 -7.310 26.289 1.00 84.88 187 LYS A O 1
ATOM 1476 N N . GLN A 1 188 ? -12.890 -5.359 25.269 1.00 84.56 188 GLN A N 1
ATOM 1477 C CA . GLN A 1 188 ? -14.326 -5.581 25.079 1.00 84.56 188 GLN A CA 1
ATOM 1478 C C . GLN A 1 188 ? -14.605 -6.674 24.038 1.00 84.56 188 GLN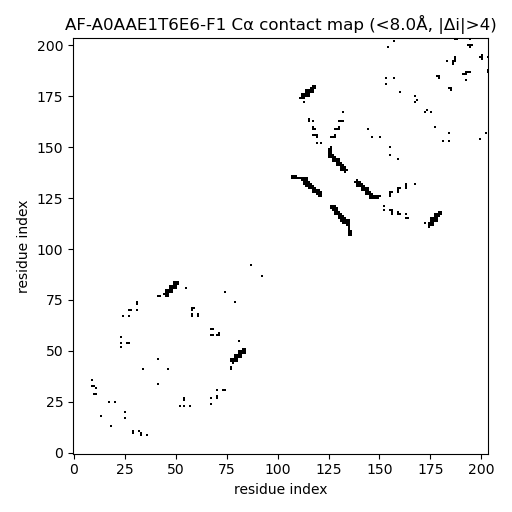 A C 1
ATOM 1480 O O . GLN A 1 188 ? -15.413 -7.558 24.293 1.00 84.56 188 GLN A O 1
ATOM 1485 N N . VAL A 1 189 ? -13.889 -6.669 22.908 1.00 85.00 189 VAL A N 1
ATOM 1486 C CA . VAL A 1 189 ? -14.017 -7.697 21.857 1.00 85.00 189 VAL A CA 1
ATOM 1487 C C . VAL A 1 189 ? -13.539 -9.071 22.340 1.00 85.00 189 VAL A C 1
ATOM 1489 O O . VAL A 1 189 ? -14.079 -10.086 21.916 1.00 85.00 189 VAL A O 1
ATOM 1492 N N . ASN A 1 190 ? -12.563 -9.109 23.250 1.00 84.81 190 ASN A N 1
ATOM 1493 C CA . ASN A 1 190 ? -12.106 -10.340 23.901 1.00 84.81 190 ASN A CA 1
ATOM 1494 C C . ASN A 1 190 ? -12.950 -10.736 25.132 1.00 84.81 190 ASN A C 1
ATOM 1496 O O . ASN A 1 190 ? -12.526 -11.603 25.892 1.00 84.81 190 ASN A O 1
ATOM 1500 N N . GLU A 1 191 ? -14.106 -10.097 25.356 1.00 85.44 191 GLU A N 1
ATOM 1501 C CA . GLU A 1 191 ? -15.017 -10.353 26.488 1.00 85.44 191 GLU A CA 1
ATOM 1502 C C . GLU A 1 191 ? -14.394 -10.130 27.884 1.00 85.44 191 GLU A C 1
ATOM 1504 O O . GLU A 1 191 ? -14.919 -10.574 28.904 1.00 85.44 191 GLU A O 1
ATOM 1509 N N . GLU A 1 192 ? -13.280 -9.402 27.969 1.00 83.69 192 GLU A N 1
ATOM 1510 C CA . GLU A 1 192 ? -12.627 -9.068 29.236 1.00 83.69 192 GLU A CA 1
ATOM 1511 C C . GLU A 1 192 ? -13.315 -7.887 29.933 1.00 83.69 192 GLU A C 1
ATOM 1513 O O . GLU A 1 192 ? -13.338 -7.827 31.164 1.00 83.69 192 GLU A O 1
ATOM 1518 N N . TYR A 1 193 ? -13.859 -6.936 29.160 1.00 83.81 193 TYR A N 1
ATOM 1519 C CA . TYR A 1 193 ? -14.547 -5.733 29.647 1.00 83.81 193 TYR A CA 1
ATOM 1520 C C . TYR A 1 193 ? -16.000 -5.667 29.166 1.00 83.81 193 TYR A C 1
ATOM 1522 O O . TYR A 1 193 ? -16.295 -5.913 28.002 1.00 83.81 193 TYR A O 1
ATOM 1530 N N . GLU A 1 194 ? -16.894 -5.199 30.037 1.00 82.06 194 GLU A N 1
ATOM 1531 C CA . GLU A 1 194 ? -18.278 -4.887 29.672 1.00 82.06 194 GLU A CA 1
ATOM 1532 C C . GLU A 1 194 ? -18.398 -3.504 29.003 1.00 82.06 194 GLU A C 1
ATOM 1534 O O . GLU A 1 194 ? -17.666 -2.549 29.311 1.00 82.06 194 GLU A O 1
ATOM 1539 N N . ALA A 1 195 ? -19.357 -3.364 28.088 1.00 81.56 195 ALA A N 1
ATOM 1540 C CA . ALA A 1 195 ? -19.747 -2.068 27.546 1.00 81.56 195 ALA A CA 1
ATOM 1541 C C . ALA A 1 195 ? -20.623 -1.305 28.547 1.00 81.56 195 ALA A C 1
ATOM 1543 O O . ALA A 1 195 ? -21.737 -1.707 28.856 1.00 81.56 195 ALA A O 1
ATOM 1544 N N . LYS A 1 196 ? -20.114 -0.171 29.043 1.00 77.38 196 LYS A N 1
ATOM 1545 C CA . LYS A 1 196 ? -20.839 0.690 29.996 1.00 77.38 196 LYS A CA 1
ATOM 1546 C C . LYS A 1 196 ? -21.853 1.630 29.346 1.00 77.38 196 LYS A C 1
ATOM 1548 O O . LYS A 1 196 ? -22.728 2.141 30.034 1.00 77.38 196 LYS A O 1
ATOM 1553 N N . GLU A 1 197 ? -21.689 1.919 28.059 1.00 77.25 197 GLU A N 1
ATOM 1554 C CA . GLU A 1 197 ? -22.603 2.770 27.298 1.00 77.25 197 GLU A CA 1
ATOM 1555 C C . GLU A 1 197 ? -23.482 1.890 26.408 1.00 77.25 197 GLU A C 1
ATOM 1557 O O . GLU A 1 197 ? -22.954 1.050 25.678 1.00 77.25 197 GLU A O 1
ATOM 1562 N N . ASP A 1 198 ? -24.798 2.129 26.407 1.00 76.31 198 ASP A N 1
ATOM 1563 C CA . ASP A 1 198 ? -25.767 1.388 25.578 1.00 76.31 198 ASP A CA 1
ATOM 1564 C C . ASP A 1 198 ? -25.424 1.441 24.081 1.00 76.31 198 ASP A C 1
ATOM 1566 O O . ASP A 1 198 ? -25.700 0.509 23.330 1.00 76.31 198 ASP A O 1
ATOM 1570 N N . SER A 1 199 ? -24.795 2.532 23.638 1.00 73.69 199 SER A N 1
ATOM 1571 C CA . SER A 1 199 ? -24.299 2.704 22.270 1.00 73.69 199 SER A CA 1
ATOM 1572 C C . SER A 1 199 ? -23.118 1.787 21.945 1.00 73.69 199 SER A C 1
ATOM 1574 O O . SER A 1 199 ? -22.983 1.368 20.801 1.00 73.69 199 SER A O 1
ATOM 1576 N N . MET A 1 200 ? -22.262 1.469 22.924 1.00 76.88 200 MET A N 1
ATOM 1577 C CA . MET A 1 200 ? -21.135 0.549 22.748 1.00 76.88 200 MET A CA 1
ATOM 1578 C C . MET A 1 200 ? -21.552 -0.913 22.915 1.00 76.88 200 MET A C 1
ATOM 1580 O O . MET A 1 200 ? -20.972 -1.779 22.269 1.00 76.88 200 MET A O 1
ATOM 1584 N N . ALA A 1 201 ? -22.587 -1.183 23.714 1.00 79.56 201 ALA A N 1
ATOM 1585 C CA . ALA A 1 201 ? -23.139 -2.526 23.886 1.00 79.56 201 ALA A CA 1
ATOM 1586 C C . ALA A 1 201 ? -23.711 -3.114 22.586 1.00 79.56 201 ALA A C 1
ATOM 1588 O O . ALA A 1 201 ? -23.805 -4.323 22.461 1.00 79.56 201 ALA A O 1
ATOM 1589 N N . GLN A 1 202 ? -24.059 -2.280 21.600 1.00 82.56 202 GLN A N 1
ATOM 1590 C CA . GLN A 1 202 ? -24.543 -2.739 20.291 1.00 82.56 202 GLN A CA 1
ATOM 1591 C C . GLN A 1 202 ? -23.452 -3.362 19.401 1.00 82.56 202 GLN A C 1
ATOM 1593 O O . GLN A 1 202 ? -23.787 -3.945 18.371 1.00 82.56 202 GLN A O 1
ATOM 1598 N N . TYR A 1 203 ? -22.170 -3.205 19.752 1.00 77.81 203 TYR A N 1
ATOM 1599 C CA . TYR A 1 203 ? -21.039 -3.739 18.981 1.00 77.81 203 TYR A CA 1
ATOM 1600 C C . TYR A 1 203 ? -20.512 -5.084 19.499 1.00 77.81 203 TYR A C 1
ATOM 1602 O O . TYR A 1 203 ? -19.655 -5.669 18.834 1.00 77.81 203 TYR A O 1
ATOM 1610 N N . LEU A 1 204 ? -20.981 -5.535 20.666 1.00 77.75 204 LEU A N 1
ATOM 1611 C CA . LEU A 1 204 ? -20.606 -6.794 21.316 1.00 77.75 204 LEU A CA 1
ATOM 1612 C C . LEU A 1 204 ? -21.741 -7.809 21.152 1.00 77.75 204 LEU A C 1
ATOM 1614 O O . LEU A 1 204 ? -21.431 -8.982 20.866 1.00 77.75 204 LEU A O 1
#

Radius of gyration: 22.71 Å; Cα contacts (8 Å, |Δi|>4): 219; chains: 1; bounding box: 58×39×58 Å

Mean predicted aligned error: 17.9 Å

Nearest PDB structures (foldseek):
  4e19-assembly2_B  TM=8.996E-01  e=1.552E-05  Halobacterium salinarum NRC-1
  2qkk-assembly6_W  TM=6.968E-01  e=2.283E-02  Homo sapiens
  2qkk-assembly4_N  TM=5.250E-01  e=1.297E-02  Homo sapiens
  2vg6-assembly1_A  TM=3.869E-01  e=3.687E-03  Human immunodeficiency virus 1
  4ol8-assembly2_F  TM=3.511E-01  e=1.776E-02  Saccharomyces cerevisiae

Sequence (204 aa):
MVLRQPIYYVSKVLNGAECRYLPIERMALALVTTIRKLHPYFFFYPIGVRTNTPLKQVLGKLEVSGRLVKWAIELSEYDISYLPRTTIKAQTLANFISEMKGTTQEEVPENGPWLLHVDRSSTAQGSGAGVVITSPQGEGMEFAIKFDFKASNNTVKYEALVLGMRMAQDISVSHLLAYSDSELIVKQVNEEYEAKEDSMAQYL

Foldseek 3Di:
DDDDDDPDDDDDDQDDVRVVDDPLVVVLVSVLRVCVVCVVPFQPDAAEAEDQDPNVVVLVVCPPDVVSVVSSVVCVSGNYDYDYNPPPPVVVVVVVVVVVPPDDDDQQDQPGAWEWEKAWDDDPVFTWIWIWTAHSVGDIDIDIGTDPDDDDPVRRRLVRVVVNVVVCVVVVGPGYDYDYPDPQVVCVVVVNDDDPDPSVNVSD

Organism: NCBI:txid2727404

pLDDT: mean 74.9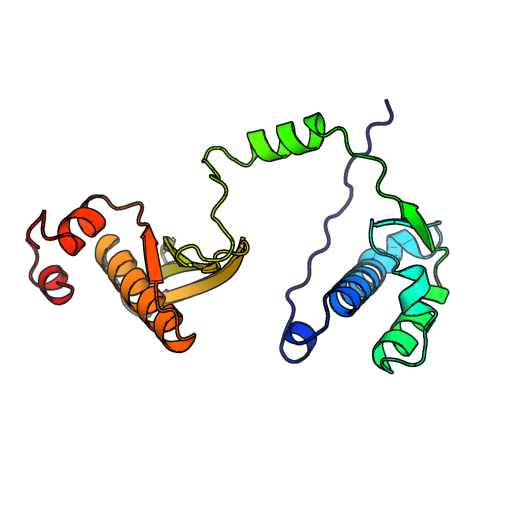7, std 13.76, range [39.62, 91.31]

InterPro domains:
  IPR002156 Ribonuclease H domain [PF13456] (123-203)
  IPR012337 Ribonuclease H-like superfamily [SSF53098] (112-200)
  IPR036397 Ribonuclease H superfamily [G3DSA:3.30.420.10] (115-204)
  IPR041373 Reverse transcriptase, RNase H-like domain [PF17917] (5-78)
  IPR043502 DNA/RNA polymerase superfamily [SSF56672] (4-81)

Secondary structure (DSSP, 8-state):
---------------GGGGGS-HHHHHHHHHHHHHHHTHHHHTTS-EEEEESS-HHHHHH-TTS-HHHHHHHHHHTTS-EEEEE-----HHHHHHHHHHH-SS------TT-PEEEEEEEEEETTEEEEEEEEE-TTS-EEEEEEEESS---HHHHHHHHHHHHHHHHHHTT-SSEEEEES-HHHHHHHTTSS---SHHHHTT-